Protein AF-A0A817JX30-F1 (afdb_monomer_lite)

Sequence (211 aa):
MKSRQVGQCLVCNDAAVGINFGVPTCMPCKAFFRRNAVKLGRIDFICQEDGDCPVTYESRRICNCCRLAKCFRVMLIIIFIEYTSMKSRQVGQCLVCNDAAVGINFGVLTCMPCKAFFRRNAVKLGTIDFICQEDGDCPVAYESRRICNCCRLAKCFRVGMQKSLILSEAQRLARKELVQQNRQKRAQLMIQNLSLVRTTYLYIKTYRKNI

Structure (mmCIF, N/CA/C/O backbone):
data_AF-A0A817JX30-F1
#
_entry.id   AF-A0A817JX30-F1
#
loop_
_atom_site.group_PDB
_atom_site.id
_atom_site.type_symbol
_atom_site.label_atom_id
_atom_site.label_alt_id
_atom_site.label_comp_id
_atom_site.label_asym_id
_atom_site.label_entity_id
_atom_site.label_seq_id
_atom_site.pdbx_PDB_ins_code
_atom_site.Cartn_x
_atom_site.Cartn_y
_atom_site.Cartn_z
_atom_site.occupancy
_atom_site.B_iso_or_equiv
_atom_site.auth_seq_id
_atom_site.auth_comp_id
_atom_site.auth_asym_id
_atom_site.auth_atom_id
_atom_site.pdbx_PDB_model_num
ATOM 1 N N . MET A 1 1 ? -38.240 0.118 7.831 1.00 38.25 1 MET A N 1
ATOM 2 C CA . MET A 1 1 ? -37.027 -0.372 7.133 1.00 38.25 1 MET A CA 1
ATOM 3 C C . MET A 1 1 ? -36.079 -0.966 8.173 1.00 38.25 1 MET A C 1
ATOM 5 O O . MET A 1 1 ? -35.574 -0.220 9.001 1.00 38.25 1 MET A O 1
ATOM 9 N N . LYS A 1 2 ? -35.926 -2.298 8.226 1.00 40.78 2 LYS A N 1
ATOM 10 C CA . LYS A 1 2 ? -35.098 -2.977 9.243 1.00 40.78 2 LYS A CA 1
ATOM 11 C C . LYS A 1 2 ? -33.614 -2.694 8.968 1.00 40.78 2 LYS A C 1
ATOM 13 O O . LYS A 1 2 ? -33.138 -2.958 7.867 1.00 40.78 2 LYS A O 1
ATOM 18 N N . SER A 1 3 ? -32.904 -2.120 9.939 1.00 49.69 3 SER A N 1
ATOM 19 C CA . SER A 1 3 ? -31.464 -1.870 9.850 1.00 49.69 3 SER A CA 1
ATOM 20 C C . SER A 1 3 ? -30.719 -3.199 9.705 1.00 49.69 3 SER A C 1
ATOM 22 O O . SER A 1 3 ? -30.949 -4.147 10.453 1.00 49.69 3 SER A O 1
ATOM 24 N N . ARG A 1 4 ? -29.842 -3.293 8.704 1.00 53.31 4 ARG A N 1
ATOM 25 C CA . ARG A 1 4 ? -29.022 -4.481 8.440 1.00 53.31 4 ARG A CA 1
ATOM 26 C C . ARG A 1 4 ? -28.047 -4.651 9.618 1.00 53.31 4 ARG A C 1
ATOM 28 O O . ARG A 1 4 ? -27.076 -3.905 9.713 1.00 53.31 4 ARG A O 1
ATOM 35 N N . GLN A 1 5 ? -28.342 -5.556 10.554 1.00 60.22 5 GLN A N 1
ATOM 36 C CA . GLN A 1 5 ? -27.461 -5.851 11.691 1.00 60.22 5 GLN A CA 1
ATOM 37 C C . GLN A 1 5 ? -26.107 -6.354 11.176 1.00 60.22 5 GLN A C 1
ATOM 39 O O . GLN A 1 5 ? -26.046 -7.274 10.365 1.00 60.22 5 GLN A O 1
ATOM 44 N N . VAL A 1 6 ? -25.016 -5.746 11.650 1.00 72.81 6 VAL A N 1
ATOM 45 C CA . VAL A 1 6 ? -23.634 -6.029 11.207 1.00 72.81 6 VAL A CA 1
ATOM 46 C C . VAL A 1 6 ? -22.961 -7.059 12.134 1.00 72.81 6 VAL A C 1
ATOM 48 O O . VAL A 1 6 ? -21.757 -7.024 12.366 1.00 72.81 6 VAL A O 1
ATOM 51 N N . GLY A 1 7 ? -23.755 -7.961 12.718 1.00 87.50 7 GLY A N 1
ATOM 52 C CA . GLY A 1 7 ? -23.299 -8.948 13.700 1.00 87.50 7 GLY A CA 1
ATOM 53 C C . GLY A 1 7 ? -23.175 -8.390 15.124 1.00 87.50 7 GLY A C 1
ATOM 54 O O . GLY A 1 7 ? -24.005 -7.594 15.570 1.00 87.50 7 GLY A O 1
ATOM 55 N N . GLN A 1 8 ? -22.153 -8.836 15.857 1.00 93.38 8 GLN A N 1
ATOM 56 C CA . GLN A 1 8 ? -21.927 -8.494 17.267 1.00 93.38 8 GLN A CA 1
ATOM 57 C C . GLN A 1 8 ? -20.892 -7.373 17.444 1.00 93.38 8 GLN A C 1
ATOM 59 O O . GLN A 1 8 ? -19.979 -7.183 16.642 1.00 93.38 8 GLN A O 1
ATOM 64 N N . CYS A 1 9 ? -21.025 -6.613 18.528 1.00 93.25 9 CYS A N 1
ATOM 65 C CA . CYS A 1 9 ? -20.101 -5.563 18.923 1.00 93.25 9 CYS A CA 1
ATOM 66 C C . CYS A 1 9 ? -18.798 -6.174 19.436 1.00 93.25 9 CYS A C 1
ATOM 68 O O . CYS A 1 9 ? -18.781 -6.739 20.522 1.00 93.25 9 CYS A O 1
ATOM 70 N N . LEU A 1 10 ? -17.673 -5.937 18.762 1.00 91.75 10 LEU A N 1
ATOM 71 C CA . LEU A 1 10 ? -16.395 -6.554 19.156 1.00 91.75 10 LEU A CA 1
ATOM 72 C C . LEU A 1 10 ? -15.838 -6.063 20.510 1.00 91.75 10 LEU A C 1
ATOM 74 O O . LEU A 1 10 ? -14.896 -6.635 21.051 1.00 91.75 10 LEU A O 1
ATOM 78 N N . VAL A 1 11 ? -16.422 -5.009 21.089 1.00 91.44 11 VAL A N 1
ATOM 79 C CA . VAL A 1 11 ? -16.052 -4.506 22.421 1.00 91.44 11 VAL A CA 1
ATOM 80 C C . VAL A 1 11 ? -16.791 -5.251 23.532 1.00 91.44 11 VAL A C 1
ATOM 82 O O . VAL A 1 11 ? -16.187 -5.567 24.549 1.00 91.44 11 VAL A O 1
ATOM 85 N N . CYS A 1 12 ? -18.090 -5.512 23.376 1.00 95.06 12 CYS A N 1
ATOM 86 C CA . CYS A 1 12 ? -18.931 -6.006 24.478 1.00 95.06 12 CYS A CA 1
ATOM 87 C C . CYS A 1 12 ? -19.913 -7.116 24.091 1.00 95.06 12 CYS A C 1
ATOM 89 O O . CYS A 1 12 ? -20.762 -7.464 24.893 1.00 95.06 12 CYS A O 1
ATOM 91 N N . ASN A 1 13 ? -19.845 -7.630 22.868 1.00 93.81 13 ASN A N 1
ATOM 92 C CA . ASN A 1 13 ? -20.683 -8.693 22.303 1.00 93.81 13 ASN A CA 1
ATOM 93 C C . ASN A 1 13 ? -22.194 -8.395 22.173 1.00 93.81 13 ASN A C 1
ATOM 95 O O . ASN A 1 13 ? -22.925 -9.207 21.623 1.00 93.81 13 ASN A O 1
ATOM 99 N N . ASP A 1 14 ? -22.656 -7.207 22.574 1.00 95.12 14 ASP A N 1
ATOM 100 C CA . ASP A 1 14 ? -24.003 -6.683 22.275 1.00 95.12 14 ASP A CA 1
ATOM 101 C C . ASP A 1 14 ? -24.267 -6.578 20.756 1.00 95.12 14 ASP A C 1
ATOM 103 O O . ASP A 1 14 ? -23.325 -6.526 19.964 1.00 95.12 14 ASP A O 1
ATOM 107 N N . ALA A 1 15 ? -25.522 -6.446 20.330 1.00 94.75 15 ALA A N 1
ATOM 108 C CA . ALA A 1 15 ? -25.882 -6.291 18.921 1.00 94.75 15 ALA A CA 1
ATOM 109 C C . ALA A 1 15 ? -25.219 -5.043 18.299 1.00 94.75 15 ALA A C 1
ATOM 111 O O . ALA A 1 15 ? -25.382 -3.909 18.771 1.00 94.75 15 ALA A O 1
ATOM 112 N N . ALA A 1 16 ? -24.450 -5.234 17.221 1.00 92.69 16 ALA A N 1
ATOM 113 C CA . ALA A 1 16 ? -23.838 -4.124 16.506 1.00 92.69 16 ALA A CA 1
ATOM 114 C C . ALA A 1 16 ? -24.881 -3.395 15.658 1.00 92.69 16 ALA A C 1
ATOM 116 O O . ALA A 1 16 ? -25.656 -3.996 14.914 1.00 92.69 16 ALA A O 1
ATOM 117 N N . VAL A 1 17 ? -24.844 -2.067 15.724 1.00 86.88 17 VAL A N 1
ATOM 118 C CA . VAL A 1 17 ? -25.718 -1.207 14.914 1.00 86.88 17 VAL A CA 1
ATOM 119 C C . VAL A 1 17 ? -25.058 -0.773 13.605 1.00 86.88 17 VAL A C 1
ATOM 121 O O . VAL A 1 17 ? -25.714 -0.195 12.747 1.00 86.88 17 VAL A O 1
ATOM 124 N N . GLY A 1 18 ? -23.748 -0.998 13.473 1.00 82.12 18 GLY A N 1
ATOM 125 C CA . GLY A 1 18 ? -22.953 -0.584 12.324 1.00 82.12 18 GLY A CA 1
ATOM 126 C C . GLY A 1 18 ? -21.450 -0.718 12.562 1.00 82.12 18 GLY A C 1
ATOM 127 O O . GLY A 1 18 ? -21.001 -1.076 13.655 1.00 82.12 18 GLY A O 1
ATOM 128 N N . ILE A 1 19 ? -20.675 -0.383 11.532 1.00 75.50 19 ILE A N 1
ATOM 129 C CA . ILE A 1 19 ? -19.215 -0.274 11.598 1.00 75.50 19 ILE A CA 1
ATOM 130 C C . ILE A 1 19 ? -18.866 1.157 12.015 1.00 75.50 19 ILE A C 1
ATOM 132 O O . ILE A 1 19 ? -19.214 2.110 11.320 1.00 75.50 19 ILE A O 1
ATOM 136 N N . ASN A 1 20 ? -18.179 1.327 13.145 1.00 70.75 20 ASN A N 1
ATOM 137 C CA . ASN A 1 20 ? -17.683 2.628 13.595 1.00 70.75 20 ASN A CA 1
ATOM 138 C C . ASN A 1 20 ? -16.172 2.537 13.788 1.00 70.75 20 ASN A C 1
ATOM 140 O O . ASN A 1 20 ? -15.691 1.649 14.486 1.00 70.75 20 ASN A O 1
ATOM 144 N N . PHE A 1 21 ? -15.433 3.453 13.159 1.00 69.50 21 PHE A N 1
ATOM 145 C CA . PHE A 1 21 ? -13.966 3.452 13.160 1.00 69.50 21 PHE A CA 1
ATOM 146 C C . PHE A 1 21 ? -13.353 2.103 12.728 1.00 69.50 21 PHE A C 1
ATOM 148 O O . PHE A 1 21 ? -12.390 1.633 13.324 1.00 69.50 21 PHE A O 1
ATOM 155 N N . GLY A 1 22 ? -13.954 1.459 11.719 1.00 71.94 22 GLY A N 1
ATOM 156 C CA . GLY A 1 22 ? -13.527 0.149 11.210 1.00 71.94 22 GLY A CA 1
ATOM 157 C C . GLY A 1 22 ? -14.016 -1.054 12.026 1.00 71.94 22 GLY A C 1
ATOM 158 O O . GLY A 1 22 ? -13.799 -2.186 11.617 1.00 71.94 22 GLY A O 1
ATOM 159 N N . VAL A 1 23 ? -14.719 -0.848 13.146 1.00 78.81 23 VAL A N 1
ATOM 160 C CA . VAL A 1 23 ? -15.104 -1.933 14.063 1.00 78.81 23 VAL A CA 1
ATOM 161 C C . VAL A 1 23 ? -16.632 -2.047 14.193 1.00 78.81 23 VAL A C 1
ATOM 163 O O . VAL A 1 23 ? -17.292 -1.051 14.526 1.00 78.81 23 VAL A O 1
ATOM 166 N N . PRO A 1 24 ? -17.227 -3.243 14.002 1.00 87.25 24 PRO A N 1
ATOM 167 C CA . PRO A 1 24 ? -18.619 -3.510 14.361 1.00 87.25 24 PRO A CA 1
ATOM 168 C C . PRO A 1 24 ? -18.873 -3.204 15.840 1.00 87.25 24 PRO A C 1
ATOM 170 O O . PRO A 1 24 ? -18.249 -3.775 16.740 1.00 87.25 24 PRO A O 1
ATOM 173 N N . THR A 1 25 ? -19.764 -2.254 16.114 1.00 87.56 25 THR A N 1
ATOM 174 C CA . THR A 1 25 ? -19.994 -1.745 17.473 1.00 87.56 25 THR A CA 1
ATOM 175 C C . THR A 1 25 ? -21.462 -1.427 17.740 1.00 87.56 25 THR A C 1
ATOM 177 O O . THR A 1 25 ? -22.207 -1.006 16.855 1.00 87.56 25 THR A O 1
ATOM 180 N N . CYS A 1 26 ? -21.892 -1.622 18.988 1.00 93.94 26 CYS A N 1
ATOM 181 C CA . CYS A 1 26 ? -23.210 -1.210 19.472 1.00 93.94 26 CYS A CA 1
ATOM 182 C C . CYS A 1 26 ? -23.230 0.296 19.803 1.00 93.94 26 CYS A C 1
ATOM 184 O O . CYS A 1 26 ? -22.178 0.912 20.027 1.00 93.94 26 CYS A O 1
ATOM 186 N N . MET A 1 27 ? -24.423 0.900 19.891 1.00 91.75 27 MET A N 1
ATOM 187 C CA . MET A 1 27 ? -24.569 2.331 20.214 1.00 91.75 27 MET A CA 1
ATOM 188 C C . MET A 1 27 ? -23.906 2.735 21.543 1.00 91.75 27 MET A C 1
ATOM 190 O O . MET A 1 27 ? -23.188 3.741 21.553 1.00 91.75 27 MET A O 1
ATOM 194 N N . PRO A 1 28 ? -24.042 1.968 22.647 1.00 94.06 28 PRO A N 1
ATOM 195 C CA . PRO A 1 28 ? -23.383 2.310 23.905 1.00 94.06 28 PRO A CA 1
ATOM 196 C C . PRO A 1 28 ? -21.855 2.339 23.812 1.00 94.06 28 PRO A C 1
ATOM 198 O O . PRO A 1 28 ? -21.238 3.259 24.345 1.00 94.06 28 PRO A O 1
ATOM 201 N N . CYS A 1 29 ? -21.225 1.370 23.137 1.00 91.50 29 CYS A N 1
ATOM 202 C CA . CYS A 1 29 ? -19.765 1.344 22.981 1.00 91.50 29 CYS A CA 1
ATOM 203 C C . CYS A 1 29 ? -19.266 2.423 22.016 1.00 91.50 29 CYS A C 1
ATOM 205 O O . CYS A 1 29 ? -18.256 3.058 22.311 1.00 91.50 29 CYS A O 1
ATOM 207 N N . LYS A 1 30 ? -20.012 2.727 20.945 1.00 85.81 30 LYS A N 1
ATOM 208 C CA . LYS A 1 30 ? -19.738 3.878 20.069 1.00 85.81 30 LYS A CA 1
ATOM 209 C C . LYS A 1 30 ? -19.742 5.194 20.852 1.00 85.81 30 LYS A C 1
ATOM 211 O O . LYS A 1 30 ? -18.795 5.975 20.764 1.00 85.81 30 LYS A O 1
ATOM 216 N N . ALA A 1 31 ? -20.800 5.449 21.621 1.00 88.50 31 ALA A N 1
ATOM 217 C CA . ALA A 1 31 ? -20.939 6.680 22.395 1.00 88.50 31 ALA A CA 1
ATOM 218 C C . ALA A 1 31 ? -19.912 6.763 23.534 1.00 88.50 31 ALA A C 1
ATOM 220 O O . ALA A 1 31 ? -19.362 7.834 23.788 1.00 88.50 31 ALA A O 1
ATOM 221 N N . PHE A 1 32 ? -19.635 5.643 24.209 1.00 89.50 32 PHE A N 1
ATOM 222 C CA . PHE A 1 32 ? -18.590 5.548 25.227 1.00 89.50 32 PHE A CA 1
ATOM 223 C C . PHE A 1 32 ? -17.211 5.868 24.644 1.00 89.50 32 PHE A C 1
ATOM 225 O O . PHE A 1 32 ? -16.515 6.730 25.174 1.00 89.50 32 PHE A O 1
ATOM 232 N N . PHE A 1 33 ? -16.845 5.243 23.523 1.00 82.44 33 PHE A N 1
ATOM 233 C CA . PHE A 1 33 ? -15.572 5.499 22.862 1.00 82.44 33 PHE A CA 1
ATOM 234 C C . PHE A 1 33 ? -15.469 6.956 22.404 1.00 82.44 33 PHE A C 1
ATOM 236 O O . PHE A 1 33 ? -14.512 7.631 22.759 1.00 82.44 33 PHE A O 1
ATOM 243 N N . ARG A 1 34 ? -16.492 7.506 21.734 1.00 77.69 34 ARG A N 1
ATOM 244 C CA . ARG A 1 34 ? -16.483 8.912 21.289 1.00 77.69 34 ARG A CA 1
ATOM 245 C C . ARG A 1 34 ? -16.309 9.905 22.446 1.00 77.69 34 ARG A C 1
ATOM 247 O O . ARG A 1 34 ? -15.625 10.907 22.280 1.00 77.69 34 ARG A O 1
ATOM 254 N N . ARG A 1 35 ? -16.922 9.639 23.607 1.00 78.69 35 ARG A N 1
ATOM 255 C CA . ARG A 1 35 ? -16.836 10.516 24.791 1.00 78.69 35 ARG A CA 1
ATOM 256 C C . ARG A 1 35 ? -15.497 10.432 25.525 1.00 78.69 35 ARG A C 1
ATOM 258 O O . ARG A 1 35 ? -15.112 11.422 26.141 1.00 78.69 35 ARG A O 1
ATOM 265 N N . ASN A 1 36 ? -14.822 9.282 25.482 1.00 69.38 36 ASN A N 1
ATOM 266 C CA . ASN A 1 36 ? -13.655 9.005 26.328 1.00 69.38 36 ASN A CA 1
ATOM 267 C C . ASN A 1 36 ? -12.335 8.879 25.558 1.00 69.38 36 ASN A C 1
ATOM 269 O O . ASN A 1 36 ? -11.293 9.221 26.101 1.00 69.38 36 ASN A O 1
ATOM 273 N N . ALA A 1 37 ? -12.356 8.481 24.283 1.00 66.81 37 ALA A N 1
ATOM 274 C CA . ALA A 1 37 ? -11.162 8.453 23.435 1.00 66.81 37 ALA A CA 1
ATOM 275 C C . ALA A 1 37 ? -10.537 9.845 23.290 1.00 66.81 37 ALA A C 1
ATOM 277 O O . ALA A 1 37 ? -9.323 9.954 23.177 1.00 66.81 37 ALA A O 1
ATOM 278 N N . VAL A 1 38 ? -11.361 10.902 23.366 1.00 54.56 38 VAL A N 1
ATOM 279 C CA . VAL A 1 38 ? -10.913 12.304 23.369 1.00 54.56 38 VAL A CA 1
ATOM 280 C C . VAL A 1 38 ? -10.470 12.835 24.737 1.00 54.56 38 VAL A C 1
ATOM 282 O O . VAL A 1 38 ? -10.105 14.002 24.861 1.00 54.56 38 VAL A O 1
ATOM 285 N N . LYS A 1 39 ? -10.508 11.986 25.769 1.00 53.97 39 LYS A N 1
ATOM 286 C CA . LYS A 1 39 ? -10.116 12.293 27.152 1.00 53.97 39 LYS A CA 1
ATOM 287 C C . LYS A 1 39 ? -9.046 11.336 27.696 1.00 53.97 39 LYS A C 1
ATOM 289 O O . LYS A 1 39 ? -8.784 11.328 28.895 1.00 53.97 39 LYS A O 1
ATOM 294 N N . LEU A 1 40 ? -8.443 10.525 26.829 1.00 50.09 40 LEU A N 1
ATOM 295 C CA . LEU A 1 40 ? -7.366 9.602 27.168 1.00 50.09 40 LEU A CA 1
ATOM 296 C C . LEU A 1 40 ? -6.189 10.374 27.802 1.00 50.09 40 LEU A C 1
ATOM 298 O O . LEU A 1 40 ? -5.638 11.285 27.190 1.00 50.09 40 LEU A O 1
ATOM 302 N N . GLY A 1 41 ? -5.853 10.068 29.057 1.00 46.75 41 GLY A N 1
ATOM 303 C CA . GLY A 1 41 ? -4.847 10.817 29.825 1.00 46.75 41 GLY A CA 1
ATOM 304 C C . GLY A 1 41 ? -5.336 12.112 30.495 1.00 46.75 41 GLY A C 1
ATOM 305 O O . GLY A 1 41 ? -4.519 12.905 30.948 1.00 46.75 41 GLY A O 1
ATOM 306 N N . ARG A 1 42 ? -6.654 12.351 30.521 1.00 47.78 42 ARG A N 1
ATOM 307 C CA . ARG A 1 42 ? -7.348 13.355 31.360 1.00 47.78 42 ARG A CA 1
ATOM 308 C C . ARG A 1 42 ? -8.431 12.736 32.249 1.00 47.78 42 ARG A C 1
ATOM 310 O O . ARG A 1 42 ? -8.914 13.383 33.169 1.00 47.78 42 ARG A O 1
ATOM 317 N N . ILE A 1 43 ? -8.875 11.530 31.906 1.00 52.91 43 ILE A N 1
ATOM 318 C CA . ILE A 1 43 ? -9.713 10.680 32.743 1.00 52.91 43 ILE A CA 1
ATOM 319 C C . ILE A 1 43 ? -8.851 9.503 33.172 1.00 52.91 43 ILE A C 1
ATOM 321 O O . ILE A 1 43 ? -8.465 8.690 32.328 1.00 52.91 43 ILE A O 1
ATOM 325 N N . ASP A 1 44 ? -8.628 9.397 34.475 1.00 60.31 44 ASP A N 1
ATOM 326 C CA . ASP A 1 44 ? -7.983 8.246 35.091 1.00 60.31 44 ASP A CA 1
ATOM 327 C C . ASP A 1 44 ? -9.061 7.227 35.446 1.00 60.31 44 ASP A C 1
ATOM 329 O O . ASP A 1 44 ? -9.541 7.136 36.575 1.00 60.31 44 ASP A O 1
ATOM 333 N N . PHE A 1 45 ? -9.507 6.466 34.443 1.00 72.12 45 PHE A N 1
ATOM 334 C CA . PHE A 1 45 ? -10.216 5.237 34.762 1.00 72.12 45 PHE A CA 1
ATOM 335 C C . PHE A 1 45 ? -9.203 4.273 35.368 1.00 72.12 45 PHE A C 1
ATOM 337 O O . PHE A 1 45 ? -8.398 3.679 34.652 1.00 72.12 45 PHE A O 1
ATOM 344 N N . ILE A 1 46 ? -9.257 4.133 36.686 1.00 71.44 46 ILE A N 1
ATOM 345 C CA . ILE A 1 46 ? -8.446 3.179 37.428 1.00 71.44 46 ILE A CA 1
ATOM 346 C C . ILE A 1 46 ? -9.197 1.851 37.437 1.00 71.44 46 ILE A C 1
ATOM 348 O O . ILE A 1 46 ? -10.364 1.783 37.831 1.00 71.44 46 ILE A O 1
ATOM 352 N N . CYS A 1 47 ? -8.540 0.808 36.941 1.00 72.94 47 CYS A N 1
ATOM 353 C CA . CYS A 1 47 ? -8.998 -0.553 37.156 1.00 72.94 47 CYS A CA 1
ATOM 354 C C . CYS A 1 47 ? -8.723 -0.922 38.617 1.00 72.94 47 CYS A C 1
ATOM 356 O O . CYS A 1 47 ? -7.618 -0.690 39.093 1.00 72.94 47 CYS A O 1
ATOM 358 N N . GLN A 1 48 ? -9.720 -1.465 39.314 1.00 85.00 48 GLN A N 1
ATOM 359 C CA . GLN A 1 48 ? -9.557 -1.963 40.689 1.00 85.00 48 GLN A CA 1
ATOM 360 C C . GLN A 1 48 ? -9.055 -3.419 40.731 1.00 85.00 48 GLN A C 1
ATOM 362 O O . GLN A 1 48 ? -8.755 -3.933 41.797 1.00 85.00 48 GLN A O 1
ATOM 367 N N . GLU A 1 49 ? -8.955 -4.053 39.562 1.00 81.62 49 GLU A N 1
ATOM 368 C CA . GLU A 1 49 ? -8.482 -5.423 39.347 1.00 81.62 49 GLU A CA 1
ATOM 369 C C . GLU A 1 49 ? -7.135 -5.411 38.587 1.00 81.62 49 GLU A C 1
ATOM 371 O O . GLU A 1 49 ? -6.427 -4.405 38.555 1.00 81.62 49 GLU A O 1
ATOM 376 N N . ASP A 1 50 ? -6.815 -6.493 37.881 1.00 80.12 50 ASP A N 1
ATOM 377 C CA . ASP A 1 50 ? -5.584 -6.725 37.108 1.00 80.12 50 ASP A CA 1
ATOM 378 C C . ASP A 1 50 ? -5.457 -5.961 35.772 1.00 80.12 50 ASP A C 1
ATOM 380 O O . ASP A 1 50 ? -4.420 -6.019 35.109 1.00 80.12 50 ASP A O 1
ATOM 384 N N . GLY A 1 51 ? -6.490 -5.230 35.354 1.00 71.38 51 GLY A N 1
ATOM 385 C CA . GLY A 1 51 ? -6.493 -4.512 34.078 1.00 71.38 51 GLY A CA 1
ATOM 386 C C . GLY A 1 51 ? -7.021 -5.322 32.892 1.00 71.38 51 GLY A C 1
ATOM 387 O O . GLY A 1 51 ? -7.032 -4.786 31.779 1.00 71.38 51 GLY A O 1
ATOM 388 N N . ASP A 1 52 ? -7.551 -6.530 33.113 1.00 78.88 52 ASP A N 1
ATOM 389 C CA . ASP A 1 52 ? -8.182 -7.364 32.078 1.00 78.88 52 ASP A CA 1
ATOM 390 C C . ASP A 1 52 ? -9.629 -7.766 32.422 1.00 78.88 52 ASP A C 1
ATOM 392 O O . ASP A 1 52 ? -10.115 -8.840 32.068 1.00 78.88 52 ASP A O 1
ATOM 396 N N . CYS A 1 53 ? -10.375 -6.872 33.085 1.00 82.62 53 CYS A N 1
ATOM 397 C CA . CYS A 1 53 ? -11.774 -7.132 33.422 1.00 82.62 53 CYS A CA 1
ATOM 398 C C . CYS A 1 53 ? -12.587 -7.550 32.177 1.00 82.62 53 CYS A C 1
ATOM 400 O O . CYS A 1 53 ? -12.573 -6.830 31.165 1.00 82.62 53 CYS A O 1
ATOM 402 N N . PRO A 1 54 ? -13.397 -8.624 32.254 1.00 89.75 54 PRO A N 1
ATOM 403 C CA . PRO A 1 54 ? -14.278 -9.018 31.165 1.00 89.75 54 PRO A CA 1
ATOM 404 C C . PRO A 1 54 ? -15.221 -7.878 30.783 1.00 89.75 54 PRO A C 1
ATOM 406 O O . PRO A 1 54 ? -15.952 -7.345 31.615 1.00 89.75 54 PRO A O 1
ATOM 409 N N . VAL A 1 55 ? -15.239 -7.511 29.501 1.00 92.50 55 VAL A N 1
ATOM 410 C CA . VAL A 1 55 ? -16.149 -6.494 28.950 1.00 92.50 55 VAL A CA 1
ATOM 411 C C . VAL A 1 55 ? -17.189 -7.193 28.076 1.00 92.50 55 VAL A C 1
ATOM 413 O O . VAL A 1 55 ? -16.916 -7.494 26.907 1.00 92.50 55 VAL A O 1
ATOM 416 N N . THR A 1 56 ? -18.368 -7.439 28.643 1.00 94.75 56 THR A N 1
ATOM 417 C CA . THR A 1 56 ? -19.549 -8.053 28.011 1.00 94.75 56 THR A CA 1
ATOM 418 C C . THR A 1 56 ? -20.726 -7.073 27.998 1.00 94.75 56 THR A C 1
ATOM 420 O O . THR A 1 56 ? -20.593 -5.918 28.415 1.00 94.75 56 THR A O 1
ATOM 423 N N . TYR A 1 57 ? -21.886 -7.487 27.490 1.00 94.06 57 TYR A N 1
ATOM 424 C CA . TYR A 1 57 ? -23.088 -6.655 27.464 1.00 94.06 57 TYR A CA 1
ATOM 425 C C . TYR A 1 57 ? -23.499 -6.235 28.883 1.00 94.06 57 TYR A C 1
ATOM 427 O O . TYR A 1 57 ? -23.823 -5.060 29.107 1.00 94.06 57 TYR A O 1
ATOM 435 N N . GLU A 1 58 ? -23.389 -7.181 29.814 1.00 95.12 58 GLU A N 1
ATOM 436 C CA . GLU A 1 58 ? -23.723 -7.092 31.231 1.00 95.12 58 GLU A CA 1
ATOM 437 C C . GLU A 1 58 ? -22.642 -6.321 32.002 1.00 95.12 58 GLU A C 1
ATOM 439 O O . GLU A 1 58 ? -22.950 -5.406 32.766 1.00 95.12 58 GLU A O 1
ATOM 444 N N . SER A 1 59 ? -21.361 -6.617 31.751 1.00 93.06 59 SER A N 1
ATOM 445 C CA . SER A 1 59 ? -20.253 -6.113 32.574 1.00 93.06 59 SER A CA 1
ATOM 446 C C . SER A 1 59 ? -19.595 -4.826 32.059 1.00 93.06 59 SER A C 1
ATOM 448 O O . SER A 1 59 ? -18.823 -4.190 32.777 1.00 93.06 59 SER A O 1
ATOM 450 N N . ARG A 1 60 ? -19.904 -4.356 30.840 1.00 91.94 60 ARG A N 1
ATOM 451 C CA . ARG A 1 60 ? -19.282 -3.152 30.231 1.00 91.94 60 ARG A CA 1
ATOM 452 C C . ARG A 1 60 ? -19.460 -1.843 31.009 1.00 91.94 60 ARG A C 1
ATOM 454 O O . ARG A 1 60 ? -18.963 -0.815 30.561 1.00 91.94 60 ARG A O 1
ATOM 461 N N . ARG A 1 61 ? -20.242 -1.805 32.086 1.00 92.44 61 ARG A N 1
ATOM 462 C CA . ARG A 1 61 ? -20.373 -0.613 32.946 1.00 92.44 61 ARG A CA 1
ATOM 463 C C . ARG A 1 61 ? -19.510 -0.693 34.206 1.00 92.44 61 ARG A C 1
ATOM 465 O O . ARG A 1 61 ? -19.335 0.336 34.842 1.00 92.44 61 ARG A O 1
ATOM 472 N N . ILE A 1 62 ? -18.978 -1.875 34.519 1.00 91.50 62 ILE A N 1
ATOM 473 C CA . ILE A 1 62 ? -18.224 -2.156 35.743 1.00 91.50 62 ILE A CA 1
ATOM 474 C C . ILE A 1 62 ? -16.852 -1.482 35.679 1.00 91.50 62 ILE A C 1
ATOM 476 O O . ILE A 1 62 ? -16.538 -0.643 36.512 1.00 91.50 62 ILE A O 1
ATOM 480 N N . CYS A 1 63 ? -16.063 -1.773 34.639 1.00 85.00 63 CYS A N 1
ATOM 481 C CA . CYS A 1 63 ? -14.724 -1.209 34.488 1.00 85.00 63 CYS A CA 1
ATOM 482 C C . CYS A 1 63 ? -14.608 -0.356 33.219 1.00 85.00 63 CYS A C 1
ATOM 484 O O . CYS A 1 63 ? -14.447 -0.856 32.100 1.00 85.00 63 CYS A O 1
ATOM 486 N N . ASN A 1 64 ? -14.658 0.967 33.389 1.00 88.25 64 ASN A N 1
ATOM 487 C CA . ASN A 1 64 ? -14.458 1.906 32.285 1.00 88.25 64 ASN A CA 1
ATOM 488 C C . ASN A 1 64 ? -13.015 1.876 31.739 1.00 88.25 64 ASN A C 1
ATOM 490 O O . ASN A 1 64 ? -12.820 2.170 30.558 1.00 88.25 64 ASN A O 1
ATOM 494 N N . CYS A 1 65 ? -12.035 1.478 32.561 1.00 82.75 65 CYS A N 1
ATOM 495 C CA . CYS A 1 65 ? -10.633 1.320 32.166 1.00 82.75 65 CYS A CA 1
ATOM 496 C C . CYS A 1 65 ? -10.493 0.221 31.103 1.00 82.75 65 CYS A C 1
ATOM 498 O O . CYS A 1 65 ? -10.197 0.508 29.939 1.00 82.75 65 CYS A O 1
ATOM 500 N N . CYS A 1 66 ? -10.844 -1.018 31.460 1.00 81.62 66 CYS A N 1
ATOM 501 C CA . CYS A 1 66 ? -10.762 -2.178 30.570 1.00 81.62 66 CYS A CA 1
ATOM 502 C C . CYS A 1 66 ? -11.707 -2.052 29.368 1.00 81.62 66 CYS A C 1
ATOM 504 O O . CYS A 1 66 ? -11.364 -2.463 28.257 1.00 81.62 66 CYS A O 1
ATOM 506 N N . ARG A 1 67 ? -12.866 -1.393 29.526 1.00 89.94 67 ARG A N 1
ATOM 507 C CA . ARG A 1 67 ? -13.743 -1.078 28.387 1.00 89.94 67 ARG A CA 1
ATOM 508 C C . ARG A 1 67 ? -13.060 -0.167 27.370 1.00 89.94 67 ARG A C 1
ATOM 510 O O . ARG A 1 67 ? -13.163 -0.426 26.170 1.00 89.94 67 ARG A O 1
ATOM 517 N N . LEU A 1 68 ? -12.393 0.900 27.818 1.00 82.19 68 LEU A N 1
ATOM 518 C CA . LEU A 1 68 ? -11.695 1.820 26.919 1.00 82.19 68 LEU A CA 1
ATOM 519 C C . 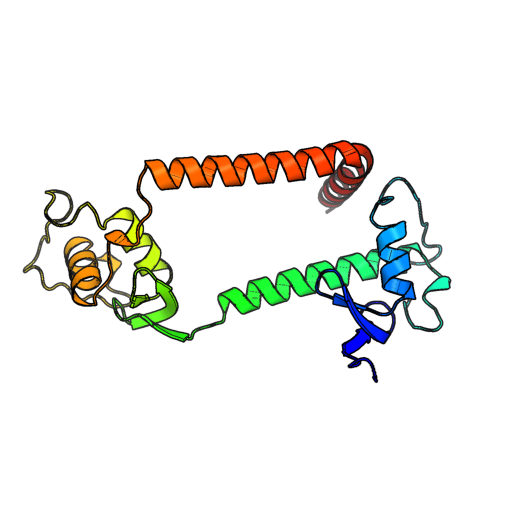LEU A 1 68 ? -10.474 1.147 26.281 1.00 82.19 68 LEU A C 1
ATOM 521 O O . LEU A 1 68 ? -10.291 1.274 25.069 1.00 82.19 68 LEU A O 1
ATOM 525 N N . ALA A 1 69 ? -9.713 0.366 27.053 1.00 78.00 69 ALA A N 1
ATOM 526 C CA . ALA A 1 69 ? -8.589 -0.425 26.553 1.00 78.00 69 ALA A CA 1
ATOM 527 C C . ALA A 1 69 ? -9.028 -1.408 25.454 1.00 78.00 69 ALA A C 1
ATOM 529 O O . ALA A 1 69 ? -8.450 -1.426 24.362 1.00 78.00 69 ALA A O 1
ATOM 530 N N . LYS A 1 70 ? -10.118 -2.154 25.678 1.00 85.25 70 LYS A N 1
ATOM 531 C CA . LYS A 1 70 ? -10.665 -3.080 24.681 1.00 85.25 70 LYS A CA 1
ATOM 532 C C . LYS A 1 70 ? -11.137 -2.358 23.419 1.00 85.25 70 LYS A C 1
ATOM 534 O O . LYS A 1 70 ? -10.875 -2.870 22.336 1.00 85.25 70 LYS A O 1
ATOM 539 N N . CYS A 1 71 ? -11.746 -1.167 23.523 1.00 82.62 71 CYS A N 1
ATOM 540 C CA . CYS A 1 71 ? -12.089 -0.340 22.354 1.00 82.62 71 CYS A CA 1
ATOM 541 C C . CYS A 1 71 ? -10.863 -0.030 21.475 1.00 82.62 71 CYS A C 1
ATOM 543 O O . CYS A 1 71 ? -10.934 -0.196 20.259 1.00 82.62 71 CYS A O 1
ATOM 545 N N . PHE A 1 72 ? -9.738 0.385 22.065 1.00 80.12 72 PHE A N 1
ATOM 546 C CA . PHE A 1 72 ? -8.512 0.651 21.302 1.00 80.12 72 PHE A CA 1
ATOM 547 C C . PHE A 1 72 ? -7.891 -0.629 20.735 1.00 80.12 72 PHE A C 1
ATOM 549 O O . PHE A 1 72 ? -7.483 -0.646 19.572 1.00 80.12 72 PHE A O 1
ATOM 556 N N . ARG A 1 73 ? -7.872 -1.717 21.516 1.00 78.88 73 ARG A N 1
ATOM 557 C CA . ARG A 1 73 ? -7.316 -3.009 21.091 1.00 78.88 73 ARG A CA 1
ATOM 558 C C . ARG A 1 73 ? -8.011 -3.540 19.841 1.00 78.88 73 ARG A C 1
ATOM 560 O O . ARG A 1 73 ? -7.337 -3.892 18.877 1.00 78.88 73 ARG A O 1
ATOM 567 N N . VAL A 1 74 ? -9.346 -3.554 19.822 1.00 74.75 74 VAL A N 1
ATOM 568 C CA . VAL A 1 74 ? -10.098 -4.051 18.656 1.00 74.75 74 VAL A CA 1
ATOM 569 C C . VAL A 1 74 ? -9.893 -3.174 17.419 1.00 74.75 74 VAL A C 1
ATOM 571 O O . VAL A 1 74 ? -9.814 -3.701 16.315 1.00 74.75 74 VAL A O 1
ATOM 574 N N . MET A 1 75 ? -9.725 -1.858 17.586 1.00 71.00 75 MET A N 1
ATOM 575 C CA . MET A 1 75 ? -9.431 -0.952 16.470 1.00 71.00 75 MET A CA 1
ATOM 576 C C . MET A 1 75 ? -8.042 -1.196 15.871 1.00 71.00 75 MET A C 1
ATOM 578 O O . MET A 1 75 ? -7.900 -1.246 14.651 1.00 71.00 75 MET A O 1
ATOM 582 N N . LEU A 1 76 ? -7.022 -1.387 16.711 1.00 63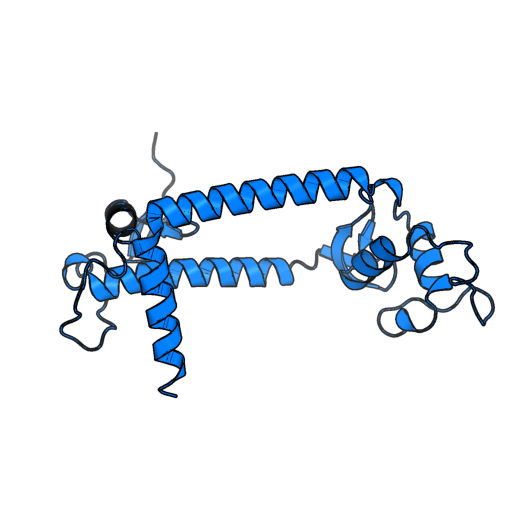.72 76 LEU A N 1
ATOM 583 C CA . LEU A 1 76 ? -5.660 -1.674 16.251 1.00 63.72 76 LEU A CA 1
ATOM 584 C C . LEU A 1 76 ? -5.553 -3.048 15.582 1.00 63.72 76 LEU A C 1
ATOM 586 O O . LEU A 1 76 ? -4.849 -3.184 14.583 1.00 63.72 76 LEU A O 1
ATOM 590 N N . ILE A 1 77 ? -6.286 -4.042 16.090 1.00 69.00 77 ILE A N 1
ATOM 591 C CA . ILE A 1 77 ? -6.359 -5.374 15.482 1.00 69.00 77 ILE A CA 1
ATOM 592 C C . ILE A 1 77 ? -6.951 -5.297 14.075 1.00 69.00 77 ILE A C 1
ATOM 594 O O . ILE A 1 77 ? -6.374 -5.880 13.164 1.00 69.00 77 ILE A O 1
ATOM 598 N N . ILE A 1 78 ? -8.040 -4.551 13.859 1.00 64.88 78 ILE A N 1
ATOM 599 C CA . ILE A 1 78 ? -8.605 -4.398 12.510 1.00 64.88 78 ILE A CA 1
ATOM 600 C C . ILE A 1 78 ? -7.620 -3.691 11.576 1.00 64.88 78 ILE A C 1
ATOM 602 O O . ILE A 1 78 ? -7.409 -4.175 10.472 1.00 64.88 78 ILE A O 1
ATOM 606 N N . ILE A 1 79 ? -6.938 -2.630 12.020 1.00 58.38 79 ILE A N 1
ATOM 607 C CA . ILE A 1 79 ? -5.905 -1.962 11.206 1.00 58.38 79 ILE A CA 1
ATOM 608 C C . ILE A 1 79 ? -4.782 -2.940 10.830 1.00 58.38 79 ILE A C 1
ATOM 610 O O . ILE A 1 79 ? -4.313 -2.940 9.693 1.00 58.38 79 ILE A O 1
ATOM 614 N N . PHE A 1 80 ? -4.357 -3.794 11.763 1.00 56.50 80 PHE A N 1
ATOM 615 C CA . PHE A 1 80 ? -3.340 -4.814 11.513 1.00 56.50 80 PHE A CA 1
ATOM 616 C C . PHE A 1 80 ? -3.837 -5.916 10.560 1.00 56.50 80 PHE A C 1
ATOM 618 O O . PHE A 1 80 ? -3.115 -6.306 9.640 1.00 56.50 80 PHE A O 1
ATOM 625 N N . ILE A 1 81 ? -5.076 -6.387 10.722 1.00 61.59 81 ILE A N 1
ATOM 626 C CA . ILE A 1 81 ? -5.704 -7.384 9.840 1.00 61.59 81 ILE A CA 1
ATOM 627 C C . ILE A 1 81 ? -5.912 -6.814 8.433 1.00 61.59 81 ILE A C 1
ATOM 629 O O . ILE A 1 81 ? -5.594 -7.471 7.447 1.00 61.59 81 ILE A O 1
ATOM 633 N N . GLU A 1 82 ? -6.381 -5.576 8.304 1.00 59.12 82 GLU A N 1
ATOM 634 C CA . GLU A 1 82 ? -6.514 -4.900 7.012 1.00 59.12 82 GLU A CA 1
ATOM 635 C C . GLU A 1 82 ? -5.145 -4.703 6.353 1.00 59.12 82 GLU A C 1
ATOM 637 O O . GLU A 1 82 ? -4.979 -5.001 5.170 1.00 59.12 82 GLU A O 1
ATOM 642 N N . TYR A 1 83 ? -4.130 -4.287 7.116 1.00 53.84 83 TYR A N 1
ATOM 643 C CA . TYR A 1 83 ? -2.761 -4.134 6.621 1.00 53.84 83 TYR A CA 1
ATOM 644 C C . TYR A 1 83 ? -2.152 -5.462 6.141 1.00 53.84 83 TYR A C 1
ATOM 646 O O . TYR A 1 83 ? -1.528 -5.521 5.078 1.00 53.84 83 TYR A O 1
ATOM 654 N N . THR A 1 84 ? -2.352 -6.545 6.893 1.00 57.25 84 THR A N 1
ATOM 655 C CA . THR A 1 84 ? -1.896 -7.892 6.514 1.00 57.25 84 THR A CA 1
ATOM 656 C C . THR A 1 84 ? -2.687 -8.448 5.327 1.00 57.25 84 THR A C 1
ATOM 658 O O . THR A 1 84 ? -2.078 -8.987 4.403 1.00 57.25 84 THR A O 1
ATOM 661 N N . SER A 1 85 ? -4.001 -8.218 5.268 1.00 59.22 85 SER A N 1
ATOM 662 C CA . SER A 1 85 ? -4.861 -8.565 4.126 1.00 59.22 85 SER A CA 1
ATOM 663 C C . SER A 1 85 ? -4.459 -7.824 2.844 1.00 59.22 85 SER A C 1
ATOM 665 O O . SER A 1 85 ? -4.425 -8.411 1.762 1.00 59.22 85 SER A O 1
ATOM 667 N N . MET A 1 86 ? -4.066 -6.549 2.938 1.00 57.47 86 MET A N 1
ATOM 668 C CA . MET A 1 86 ? -3.533 -5.796 1.795 1.00 57.47 86 MET A CA 1
ATOM 669 C C . MET A 1 86 ? -2.212 -6.371 1.263 1.00 57.47 86 MET A C 1
ATOM 671 O O . MET A 1 86 ? -1.905 -6.195 0.084 1.00 57.47 86 MET A O 1
ATOM 675 N N . LYS A 1 87 ? -1.429 -7.058 2.103 1.00 53.03 87 LYS A N 1
ATOM 676 C CA . LYS A 1 87 ? -0.173 -7.710 1.707 1.00 53.03 87 LYS A CA 1
ATOM 677 C C . LYS A 1 87 ? -0.401 -9.091 1.070 1.00 53.03 87 LYS A C 1
ATOM 679 O O . LYS A 1 87 ? 0.462 -9.543 0.324 1.00 53.03 87 LYS A O 1
ATOM 684 N N . SER A 1 88 ? -1.539 -9.739 1.335 1.00 54.50 88 SER A N 1
ATOM 685 C CA . SER A 1 88 ? -1.833 -11.113 0.898 1.00 54.50 88 SER A CA 1
ATOM 686 C C . SER A 1 88 ? -2.735 -11.233 -0.334 1.00 54.50 88 SER A C 1
ATOM 688 O O . SER A 1 88 ? -2.948 -12.347 -0.807 1.00 54.50 88 SER A O 1
ATOM 690 N N . ARG A 1 89 ? -3.240 -10.131 -0.906 1.00 64.38 89 ARG A N 1
ATOM 691 C CA . ARG A 1 89 ? -4.019 -10.177 -2.158 1.00 64.38 89 ARG A CA 1
ATOM 692 C C . ARG A 1 89 ? -3.111 -10.403 -3.367 1.00 64.38 89 ARG A C 1
ATOM 694 O O . ARG A 1 89 ? -2.816 -9.481 -4.126 1.00 64.38 89 ARG A O 1
ATOM 701 N N . GLN A 1 90 ? -2.664 -11.644 -3.524 1.00 75.88 90 GLN A N 1
ATOM 702 C CA . GLN A 1 90 ? -2.117 -12.126 -4.783 1.00 75.88 90 GLN A CA 1
ATOM 703 C C . GLN A 1 90 ? -3.269 -12.231 -5.776 1.00 75.88 90 GLN A C 1
ATOM 705 O O . GLN A 1 90 ? -4.243 -12.940 -5.544 1.00 75.88 90 GLN A O 1
ATOM 710 N N . VAL A 1 91 ? -3.174 -11.471 -6.856 1.00 84.75 91 VAL A N 1
ATOM 711 C CA . VAL A 1 91 ? -4.218 -11.397 -7.891 1.00 84.75 91 VAL A CA 1
ATOM 712 C C . VAL A 1 91 ? -3.806 -12.111 -9.182 1.00 84.75 91 VAL A C 1
ATOM 714 O O . VAL A 1 91 ? -4.554 -12.110 -10.151 1.00 84.75 91 VAL A O 1
ATOM 717 N N . GLY A 1 92 ? -2.610 -12.704 -9.205 1.00 92.75 92 GLY A N 1
ATOM 718 C CA . GLY A 1 92 ? -2.068 -13.460 -10.331 1.00 92.75 92 GLY A CA 1
ATOM 719 C C . GLY A 1 92 ? -0.541 -13.421 -10.367 1.00 92.75 92 GLY A C 1
ATOM 720 O O . GLY A 1 92 ? 0.110 -13.105 -9.367 1.00 92.75 92 GLY A O 1
ATOM 721 N N . GLN A 1 93 ? 0.032 -13.710 -11.534 1.00 96.06 93 GLN A N 1
ATOM 722 C CA . GLN A 1 93 ? 1.477 -13.677 -11.764 1.00 96.06 93 GLN A CA 1
ATOM 723 C C . GLN A 1 93 ? 1.912 -12.367 -12.432 1.00 96.06 93 GLN A C 1
ATOM 725 O O . GLN A 1 93 ? 1.211 -11.789 -13.262 1.00 96.06 93 GLN A O 1
ATOM 730 N N . CYS A 1 94 ? 3.082 -11.866 -12.044 1.00 97.62 94 CYS A N 1
ATOM 731 C CA . CYS A 1 94 ? 3.673 -10.659 -12.604 1.00 97.62 94 CYS A CA 1
ATOM 732 C C . CYS A 1 94 ? 4.110 -10.910 -14.045 1.00 97.62 94 CYS A C 1
ATOM 734 O O . CYS A 1 94 ? 5.052 -11.665 -14.268 1.00 97.62 94 CYS A O 1
ATOM 736 N N . LEU A 1 95 ? 3.547 -10.176 -15.002 1.00 97.75 95 LEU A N 1
ATOM 737 C CA . LEU A 1 95 ? 3.859 -10.379 -16.423 1.00 97.75 95 LEU A CA 1
ATOM 738 C C . LEU A 1 95 ? 5.318 -10.041 -16.795 1.00 97.75 95 LEU A C 1
ATOM 740 O O . LEU A 1 95 ? 5.804 -10.431 -17.850 1.00 97.75 95 LEU A O 1
ATOM 744 N N . VAL A 1 96 ? 6.061 -9.357 -15.918 1.00 98.31 96 VAL A N 1
ATOM 745 C CA . VAL A 1 96 ? 7.489 -9.065 -16.132 1.00 98.31 96 VAL A CA 1
ATOM 746 C C . VAL A 1 96 ? 8.390 -10.215 -15.676 1.00 98.31 96 VAL A C 1
ATOM 748 O O . VAL A 1 96 ? 9.363 -10.523 -16.355 1.00 98.31 96 VAL A O 1
ATOM 751 N N . CYS A 1 97 ? 8.135 -10.818 -14.513 1.00 97.88 97 CYS A N 1
ATOM 752 C CA . CYS A 1 97 ? 9.097 -11.730 -13.876 1.00 97.88 97 CYS A CA 1
ATOM 753 C C . CYS A 1 97 ? 8.472 -12.947 -13.183 1.00 97.88 97 CYS A C 1
ATOM 755 O O . CYS A 1 97 ? 9.154 -13.583 -12.389 1.00 97.88 97 CYS A O 1
ATOM 757 N N . ASN A 1 98 ? 7.182 -13.207 -13.392 1.00 96.62 98 ASN A N 1
ATOM 758 C CA . ASN A 1 98 ? 6.404 -14.334 -12.857 1.00 96.62 98 ASN A CA 1
ATOM 759 C C . ASN A 1 98 ? 6.275 -14.430 -11.320 1.00 96.62 98 ASN A C 1
ATOM 761 O O . ASN A 1 98 ? 5.606 -15.317 -10.813 1.00 96.62 98 ASN A O 1
ATOM 765 N N . ASP A 1 99 ? 6.831 -13.470 -10.577 1.00 95.50 99 ASP A N 1
ATOM 766 C CA . ASP A 1 99 ? 6.614 -13.286 -9.132 1.00 95.50 99 ASP A CA 1
ATOM 767 C C . ASP A 1 99 ? 5.137 -12.978 -8.816 1.00 95.50 99 ASP A C 1
ATOM 769 O O . ASP A 1 99 ? 4.400 -12.500 -9.683 1.00 95.50 99 ASP A O 1
ATOM 773 N N . ALA A 1 100 ? 4.714 -13.150 -7.566 1.00 93.88 100 ALA A N 1
ATOM 774 C CA . ALA A 1 100 ? 3.349 -12.871 -7.131 1.00 93.88 100 ALA A CA 1
ATOM 775 C C . ALA A 1 100 ? 2.953 -11.405 -7.408 1.00 93.88 100 ALA A C 1
ATOM 777 O O . ALA A 1 100 ? 3.569 -10.448 -6.913 1.00 93.88 100 ALA A O 1
ATOM 778 N N . ALA A 1 101 ? 1.915 -11.210 -8.225 1.00 94.62 101 ALA A N 1
ATOM 779 C CA . ALA A 1 101 ? 1.400 -9.890 -8.552 1.00 94.62 101 ALA A CA 1
ATOM 780 C C . ALA A 1 101 ? 0.444 -9.383 -7.472 1.00 94.62 101 ALA A C 1
ATOM 782 O O . ALA A 1 101 ? -0.410 -10.108 -6.968 1.00 94.62 101 ALA A O 1
ATOM 783 N N . VAL A 1 102 ? 0.569 -8.092 -7.169 1.00 89.31 102 VAL A N 1
ATOM 784 C CA . VAL A 1 102 ? -0.227 -7.405 -6.136 1.00 89.31 102 VAL A CA 1
ATOM 785 C C . VAL A 1 102 ? -1.348 -6.549 -6.732 1.00 89.31 102 VAL A C 1
ATOM 787 O O . VAL A 1 102 ? -2.149 -5.979 -5.998 1.00 89.31 102 VAL A O 1
ATOM 790 N N . GLY A 1 103 ? -1.369 -6.384 -8.059 1.00 91.81 103 GLY A N 1
ATOM 791 C CA . GLY A 1 103 ? -2.334 -5.540 -8.760 1.00 91.81 103 GLY A CA 1
ATOM 792 C C . GLY A 1 103 ? -1.834 -5.028 -10.109 1.00 91.81 103 GLY A C 1
ATOM 793 O O . GLY A 1 103 ? -0.689 -5.264 -10.507 1.00 91.81 103 GLY A O 1
ATOM 794 N N . ILE A 1 104 ? -2.701 -4.280 -10.791 1.00 94.94 104 ILE A N 1
ATOM 795 C CA . ILE A 1 104 ? -2.370 -3.546 -12.015 1.00 94.94 104 ILE A CA 1
ATOM 796 C C . ILE A 1 104 ? -1.555 -2.305 -11.630 1.00 94.94 104 ILE A C 1
ATOM 798 O O . ILE A 1 104 ? -2.015 -1.454 -10.868 1.00 94.94 104 ILE A O 1
ATOM 802 N N . ASN A 1 105 ? -0.334 -2.184 -12.150 1.00 95.88 105 ASN A N 1
ATOM 803 C CA . ASN A 1 105 ? 0.510 -1.006 -11.972 1.00 95.88 105 ASN A CA 1
ATOM 804 C C . ASN A 1 105 ? 1.011 -0.528 -13.329 1.00 95.88 105 ASN A C 1
ATOM 806 O O . ASN A 1 105 ? 1.585 -1.305 -14.087 1.00 95.88 105 ASN A O 1
ATOM 810 N N . PHE A 1 106 ? 0.827 0.764 -13.607 1.00 97.25 106 PHE A N 1
ATOM 811 C CA . PHE A 1 106 ? 1.206 1.371 -14.887 1.00 97.25 106 PHE A CA 1
ATOM 812 C C . PHE A 1 106 ? 0.610 0.626 -16.097 1.00 97.25 106 PHE A C 1
ATOM 814 O O . PHE A 1 106 ? 1.274 0.477 -17.114 1.00 97.25 106 PHE A O 1
ATOM 821 N N . GLY A 1 107 ? -0.633 0.147 -15.967 1.00 96.56 107 GLY A N 1
ATOM 822 C CA . GLY A 1 107 ? -1.373 -0.547 -17.026 1.00 96.56 107 GLY A CA 1
ATOM 823 C C . GLY A 1 107 ? -1.236 -2.073 -17.037 1.00 96.56 107 GLY A C 1
ATOM 824 O O . GLY A 1 107 ? -1.994 -2.724 -17.740 1.00 96.56 107 GLY A O 1
ATOM 825 N N . VAL A 1 108 ? -0.337 -2.662 -16.235 1.00 97.88 108 VAL A N 1
ATOM 826 C CA . VAL A 1 108 ? -0.015 -4.101 -16.319 1.00 97.88 108 VAL A CA 1
ATOM 827 C C . VAL A 1 108 ? -0.032 -4.783 -14.952 1.00 97.88 108 VAL A C 1
ATOM 829 O O . VAL A 1 108 ? 0.418 -4.216 -13.949 1.00 97.88 108 VAL A O 1
ATOM 832 N N . LEU A 1 109 ? -0.505 -6.032 -14.903 1.00 96.88 109 LEU A N 1
ATOM 833 C CA . LEU A 1 109 ? -0.456 -6.886 -13.715 1.00 96.88 109 LEU A CA 1
ATOM 834 C C . LEU A 1 109 ? 0.998 -7.187 -13.312 1.00 96.88 109 LEU A C 1
ATOM 836 O O . LEU A 1 109 ? 1.736 -7.870 -14.024 1.00 96.88 109 LEU A O 1
ATOM 840 N N . THR A 1 110 ? 1.437 -6.653 -12.170 1.00 97.25 110 THR A N 1
ATOM 841 C CA . THR A 1 110 ? 2.852 -6.701 -11.765 1.00 97.25 110 THR A CA 1
ATOM 842 C C . THR A 1 110 ? 3.046 -6.864 -10.257 1.00 97.25 110 THR A C 1
ATOM 844 O O . THR A 1 110 ? 2.204 -6.492 -9.437 1.00 97.25 110 THR A O 1
ATOM 847 N N . CYS A 1 111 ? 4.202 -7.407 -9.874 1.00 96.44 111 CYS A N 1
ATOM 848 C CA . CYS A 1 111 ? 4.656 -7.472 -8.487 1.00 96.44 111 CYS A CA 1
ATOM 849 C C . CYS A 1 111 ? 5.200 -6.115 -7.996 1.00 96.44 111 CYS A C 1
ATOM 851 O O . CYS A 1 111 ? 5.582 -5.239 -8.784 1.00 96.44 111 CYS A O 1
ATOM 853 N N . MET A 1 112 ? 5.299 -5.945 -6.672 1.00 94.25 112 MET A N 1
ATOM 854 C CA . MET A 1 112 ? 5.802 -4.708 -6.055 1.00 94.25 112 MET A CA 1
ATOM 855 C C . MET A 1 112 ? 7.235 -4.336 -6.497 1.00 94.25 112 MET A C 1
ATOM 857 O O . MET A 1 112 ? 7.478 -3.157 -6.783 1.00 94.25 112 MET A O 1
ATOM 861 N N . PRO A 1 113 ? 8.186 -5.289 -6.628 1.00 96.19 113 PRO A N 1
ATOM 862 C CA . PRO A 1 113 ? 9.527 -4.968 -7.110 1.00 96.19 113 PRO A CA 1
ATOM 863 C C . PRO A 1 113 ? 9.549 -4.441 -8.550 1.00 96.19 113 PRO A C 1
ATOM 865 O O . PRO A 1 113 ? 10.254 -3.471 -8.821 1.00 96.19 113 PRO A O 1
ATOM 868 N N . CYS A 1 114 ? 8.775 -5.029 -9.472 1.00 98.12 114 CYS A N 1
ATOM 869 C CA . CYS A 1 114 ? 8.711 -4.560 -10.864 1.00 98.12 114 CYS A CA 1
ATOM 870 C C . CYS A 1 114 ? 7.995 -3.209 -10.987 1.00 98.12 114 CYS A C 1
ATOM 872 O O . CYS A 1 114 ? 8.480 -2.340 -11.708 1.00 98.12 114 CYS A O 1
ATOM 874 N N . LYS A 1 115 ? 6.942 -2.966 -10.194 1.00 96.75 115 LYS A N 1
ATOM 875 C CA . LYS A 1 115 ? 6.333 -1.632 -10.049 1.00 96.75 115 LYS A CA 1
ATOM 876 C C . LYS A 1 115 ? 7.365 -0.575 -9.645 1.00 96.75 115 LYS A C 1
ATOM 878 O O . LYS A 1 115 ? 7.446 0.490 -10.257 1.00 96.75 115 LYS A O 1
ATOM 883 N N . ALA A 1 116 ? 8.126 -0.831 -8.580 1.00 96.75 116 ALA A N 1
ATOM 884 C CA . ALA A 1 116 ? 9.104 0.127 -8.064 1.00 96.75 116 ALA A CA 1
ATOM 885 C C . ALA A 1 116 ? 10.282 0.328 -9.028 1.00 96.75 116 ALA A C 1
ATOM 887 O O . ALA A 1 116 ? 10.779 1.445 -9.169 1.00 96.75 116 ALA A O 1
ATOM 888 N N . PHE A 1 117 ? 10.715 -0.744 -9.691 1.00 97.62 117 PHE A N 1
ATOM 889 C CA . PHE A 1 117 ? 11.746 -0.700 -10.718 1.00 97.62 117 PHE A CA 1
ATOM 890 C C . PHE A 1 117 ? 11.318 0.167 -11.909 1.00 97.62 117 PHE A C 1
ATOM 892 O O . PHE A 1 117 ? 12.019 1.122 -12.236 1.00 97.62 117 PHE A O 1
ATOM 899 N N . PHE A 1 118 ? 10.139 -0.090 -12.483 1.00 97.62 118 PHE A N 1
ATOM 900 C CA . PHE A 1 118 ? 9.634 0.670 -13.627 1.00 97.62 118 PHE A CA 1
ATOM 901 C C . PHE A 1 118 ? 9.487 2.159 -13.302 1.00 97.62 118 PHE A C 1
ATOM 903 O O . PHE A 1 118 ? 10.016 3.002 -14.018 1.00 97.62 118 PHE A O 1
ATOM 910 N N . ARG A 1 119 ? 8.883 2.504 -12.155 1.00 96.19 119 ARG A N 1
ATOM 911 C CA . ARG A 1 119 ? 8.724 3.907 -11.729 1.00 96.19 119 ARG A CA 1
ATOM 912 C C . ARG A 1 119 ? 10.047 4.683 -11.656 1.00 96.19 119 ARG A C 1
ATOM 914 O O . ARG A 1 119 ? 10.043 5.890 -11.877 1.00 96.19 119 ARG A O 1
ATOM 921 N N . ARG A 1 120 ? 11.147 4.017 -11.284 1.00 94.31 120 ARG A N 1
ATOM 922 C CA . ARG A 1 120 ? 12.477 4.640 -11.161 1.00 94.31 120 ARG A CA 1
ATOM 923 C C . ARG A 1 120 ? 13.206 4.752 -12.496 1.00 94.31 120 ARG A C 1
ATOM 925 O O . ARG A 1 120 ? 13.964 5.695 -12.676 1.00 94.31 120 ARG A O 1
ATOM 932 N N . ASN A 1 121 ? 12.985 3.800 -13.400 1.00 95.38 121 ASN A N 1
ATOM 933 C CA . ASN A 1 121 ? 13.826 3.629 -14.582 1.00 95.38 121 ASN A CA 1
ATOM 934 C C . ASN A 1 121 ? 13.110 3.887 -15.915 1.00 95.38 121 ASN A C 1
ATOM 936 O O . ASN A 1 121 ? 13.779 3.937 -16.934 1.00 95.38 121 ASN A O 1
ATOM 940 N N . ALA A 1 122 ? 11.791 4.104 -15.949 1.00 94.56 122 ALA A N 1
ATOM 941 C CA . ALA A 1 122 ? 11.028 4.287 -17.194 1.00 94.56 122 ALA A CA 1
ATOM 942 C C . ALA A 1 122 ? 11.514 5.434 -18.102 1.00 94.56 122 ALA A C 1
ATOM 944 O O . ALA A 1 122 ? 11.233 5.428 -19.295 1.00 94.56 122 ALA A O 1
ATOM 945 N N . VAL A 1 123 ? 12.239 6.415 -17.561 1.00 89.56 123 VAL A N 1
ATOM 946 C CA . VAL A 1 123 ? 12.835 7.516 -18.340 1.00 89.56 123 VAL A CA 1
ATOM 947 C C . VAL A 1 123 ? 14.254 7.217 -18.829 1.00 89.56 123 VAL A C 1
ATOM 949 O O . VAL A 1 123 ? 14.801 7.994 -19.596 1.00 89.56 123 VAL A O 1
ATOM 952 N N . LYS A 1 124 ? 14.852 6.109 -18.378 1.00 86.12 124 LYS A N 1
ATOM 953 C CA . LYS A 1 124 ? 16.248 5.741 -18.643 1.00 86.12 124 LYS A CA 1
ATOM 954 C C . LYS 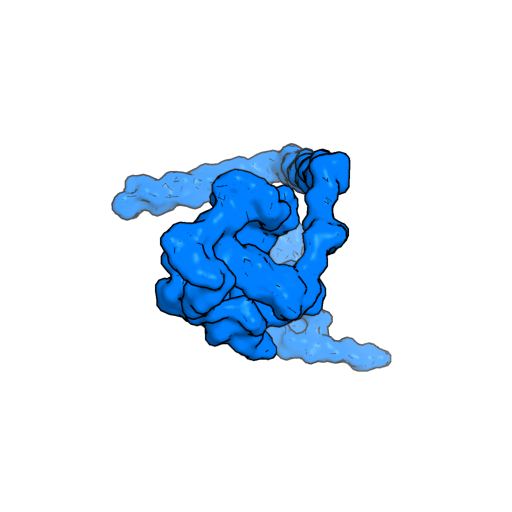A 1 124 ? 16.417 4.761 -19.805 1.00 86.12 124 LYS A C 1
ATOM 956 O O . LYS A 1 124 ? 17.547 4.423 -20.144 1.00 86.12 124 LYS A O 1
ATOM 961 N N . LEU A 1 125 ? 15.329 4.274 -20.407 1.00 79.56 125 LEU A N 1
ATOM 962 C CA . LEU A 1 125 ? 15.437 3.392 -21.570 1.00 79.56 125 LEU A CA 1
ATOM 963 C C . LEU A 1 125 ? 16.145 4.144 -22.707 1.00 79.56 125 LEU A C 1
ATOM 965 O O . LEU A 1 125 ? 15.720 5.241 -23.057 1.00 79.56 125 LEU A O 1
ATOM 969 N N . GLY A 1 126 ? 17.212 3.558 -23.254 1.00 73.75 126 GLY A N 1
ATOM 970 C CA . GLY A 1 126 ? 18.030 4.185 -24.298 1.00 73.75 126 GLY A CA 1
ATOM 971 C C . GLY A 1 126 ? 19.112 5.142 -23.785 1.00 73.75 126 GLY A C 1
ATOM 972 O O . GLY A 1 126 ? 19.804 5.750 -24.591 1.00 73.75 126 GLY A O 1
ATOM 973 N N . THR A 1 127 ? 19.282 5.280 -22.465 1.00 84.62 127 THR A N 1
ATOM 974 C CA . THR A 1 127 ? 20.443 5.977 -21.879 1.00 84.62 127 THR A CA 1
ATOM 975 C C . THR A 1 127 ? 21.630 5.028 -21.717 1.00 84.62 127 THR A C 1
ATOM 977 O O . THR A 1 127 ? 21.442 3.815 -21.600 1.00 84.62 127 THR A O 1
ATOM 980 N N . ILE A 1 128 ? 22.846 5.582 -21.649 1.00 75.19 128 ILE A N 1
ATOM 981 C CA . ILE A 1 128 ? 24.088 4.808 -21.474 1.00 75.19 128 ILE A CA 1
ATOM 982 C C . ILE A 1 128 ? 24.089 3.958 -20.188 1.00 75.19 128 ILE A C 1
ATOM 984 O O . ILE A 1 128 ? 24.615 2.851 -20.174 1.00 75.19 128 ILE A O 1
ATOM 988 N N . ASP A 1 129 ? 23.386 4.415 -19.145 1.00 75.88 129 ASP A N 1
ATOM 989 C CA . ASP A 1 129 ? 23.204 3.708 -17.866 1.00 75.88 129 ASP A CA 1
ATOM 990 C C . ASP A 1 129 ? 22.352 2.427 -17.978 1.00 75.88 129 ASP A C 1
ATOM 992 O O . ASP A 1 129 ? 22.157 1.707 -16.994 1.00 75.88 129 ASP A O 1
ATOM 996 N N . PHE A 1 130 ? 21.759 2.174 -19.146 1.00 83.75 130 PHE A N 1
ATOM 997 C CA . PHE A 1 130 ? 20.775 1.122 -19.378 1.00 83.75 130 PHE A CA 1
ATOM 998 C C . PHE A 1 130 ? 21.127 0.267 -20.601 1.00 83.75 130 PHE A C 1
ATOM 1000 O O . PHE A 1 130 ? 20.250 -0.126 -21.368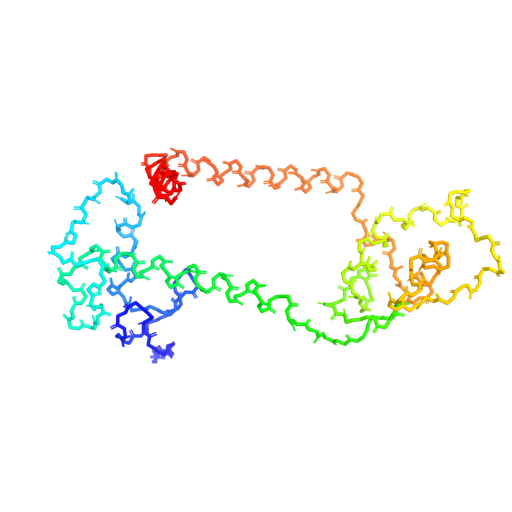 1.00 83.75 130 PHE A O 1
ATOM 1007 N N . ILE A 1 131 ? 22.414 -0.052 -20.745 1.00 87.44 131 ILE A N 1
ATOM 1008 C CA . ILE A 1 131 ? 22.960 -0.959 -21.762 1.00 87.44 131 ILE A CA 1
ATOM 1009 C C . ILE A 1 131 ? 23.051 -2.386 -21.196 1.00 87.44 131 ILE A C 1
ATOM 1011 O O . ILE A 1 131 ? 23.346 -2.590 -20.015 1.00 87.44 131 ILE A O 1
ATOM 1015 N N . CYS A 1 132 ? 22.729 -3.381 -22.022 1.00 92.81 132 CYS A N 1
ATOM 1016 C CA . CYS A 1 132 ? 22.958 -4.785 -21.694 1.00 92.81 132 CYS A CA 1
ATOM 1017 C C . CYS A 1 132 ? 24.435 -5.128 -21.929 1.00 92.81 132 CYS A C 1
ATOM 1019 O O . CYS A 1 132 ? 24.995 -4.697 -22.927 1.00 92.81 132 CYS A O 1
ATOM 1021 N N . GLN A 1 133 ? 25.045 -5.893 -21.023 1.00 91.25 133 GLN A N 1
ATOM 1022 C CA . GLN A 1 133 ? 26.427 -6.376 -21.174 1.00 91.25 133 GLN A CA 1
ATOM 1023 C C . GLN A 1 133 ? 26.514 -7.697 -21.961 1.00 91.25 133 GLN A C 1
ATOM 1025 O O . GLN A 1 133 ? 27.604 -8.172 -22.236 1.00 91.25 133 GLN A O 1
ATOM 1030 N N . GLU A 1 134 ? 25.360 -8.268 -22.309 1.00 91.31 134 GLU A N 1
ATOM 1031 C CA . GLU A 1 134 ? 25.189 -9.506 -23.076 1.00 91.31 134 GLU A CA 1
ATOM 1032 C C . GLU A 1 134 ? 24.406 -9.179 -24.371 1.00 91.31 134 GLU A C 1
ATOM 1034 O O . GLU A 1 134 ? 24.347 -8.026 -24.798 1.00 91.31 134 GLU A O 1
ATOM 1039 N N . ASP A 1 135 ? 23.683 -10.147 -24.939 1.00 91.38 135 ASP A N 1
ATOM 1040 C CA . ASP A 1 135 ?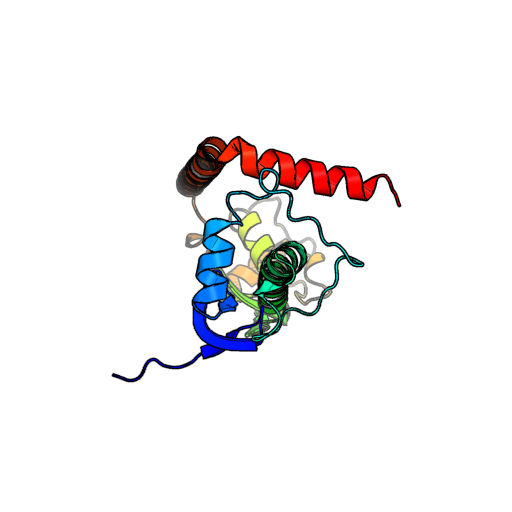 22.958 -10.017 -26.217 1.00 91.38 135 ASP A CA 1
ATOM 1041 C C . ASP A 1 135 ? 21.613 -9.258 -26.152 1.00 91.38 135 ASP A C 1
ATOM 1043 O O . ASP A 1 135 ? 20.815 -9.283 -27.088 1.00 91.38 135 ASP A O 1
ATOM 1047 N N . GLY A 1 136 ? 21.294 -8.600 -25.035 1.00 90.25 136 GLY A N 1
ATOM 1048 C CA . GLY A 1 136 ? 20.030 -7.861 -24.892 1.00 90.25 136 GLY A CA 1
ATOM 1049 C C . GLY A 1 136 ? 18.779 -8.722 -24.656 1.00 90.25 136 GLY A C 1
ATOM 1050 O O . GLY A 1 136 ? 17.674 -8.175 -24.616 1.00 90.25 136 GLY A O 1
ATOM 1051 N N . ASP A 1 137 ? 18.934 -10.032 -24.427 1.00 93.44 137 ASP A N 1
ATOM 1052 C CA . ASP A 1 137 ? 17.831 -10.970 -24.148 1.00 93.44 137 ASP A CA 1
ATOM 1053 C C . ASP A 1 137 ? 18.001 -11.743 -22.825 1.00 93.44 137 ASP A C 1
ATOM 1055 O O . ASP A 1 137 ? 17.612 -12.899 -22.675 1.00 93.44 137 ASP A O 1
ATOM 1059 N N . CYS A 1 138 ? 18.595 -11.100 -21.813 1.00 95.94 138 CYS A N 1
ATOM 1060 C CA . CYS A 1 138 ? 18.799 -11.743 -20.512 1.00 95.94 138 CYS A CA 1
ATOM 1061 C C . CYS A 1 138 ? 17.464 -12.214 -19.893 1.00 95.94 138 CYS A C 1
ATOM 1063 O O . CYS A 1 138 ? 16.499 -11.438 -19.846 1.00 95.94 138 CYS A O 1
ATOM 1065 N N . PRO A 1 139 ? 17.412 -13.422 -19.299 1.00 95.19 139 PRO A N 1
ATOM 1066 C CA . PRO A 1 139 ? 16.192 -13.965 -18.716 1.00 95.19 139 PRO A CA 1
ATOM 1067 C C . PRO A 1 139 ? 15.702 -13.112 -17.542 1.00 95.19 139 PRO A C 1
ATOM 1069 O O . PRO A 1 139 ? 16.440 -12.810 -16.602 1.00 95.19 139 PRO A O 1
ATOM 1072 N N . VAL A 1 140 ? 14.411 -12.771 -17.547 1.00 97.25 140 VAL A N 1
ATOM 1073 C CA . VAL A 1 140 ? 13.762 -11.979 -16.488 1.00 97.25 140 VAL A CA 1
ATOM 1074 C C . VAL A 1 140 ? 12.699 -12.824 -15.780 1.00 97.25 140 VAL A C 1
ATOM 1076 O O . VAL A 1 140 ? 11.531 -12.828 -16.179 1.00 97.25 140 VAL A O 1
ATOM 1079 N N . ALA A 1 141 ? 13.117 -13.507 -14.714 1.00 96.81 141 ALA A N 1
ATOM 1080 C CA . ALA A 1 141 ? 12.301 -14.290 -13.781 1.00 96.81 141 ALA A CA 1
ATOM 1081 C C . ALA A 1 141 ? 12.472 -13.775 -12.337 1.00 96.81 141 ALA A C 1
ATOM 1083 O O . ALA A 1 141 ? 13.172 -12.784 -12.108 1.00 96.81 141 ALA A O 1
ATOM 1084 N N . TYR A 1 142 ? 11.811 -14.377 -11.347 1.00 95.44 142 TYR A N 1
ATOM 1085 C CA . TYR A 1 142 ? 11.852 -13.905 -9.957 1.00 95.44 142 TYR A CA 1
ATOM 1086 C C . TYR A 1 142 ? 13.289 -13.836 -9.411 1.00 95.44 142 TYR A C 1
ATOM 1088 O O . TYR A 1 142 ? 13.666 -12.824 -8.800 1.00 95.44 142 TYR A O 1
ATOM 1096 N N . GLU A 1 143 ? 14.075 -14.861 -9.724 1.00 95.44 143 GLU A N 1
ATOM 1097 C CA . GLU A 1 143 ? 15.462 -15.095 -9.331 1.00 95.44 143 GLU A CA 1
ATOM 1098 C C . GLU A 1 143 ? 16.427 -14.244 -10.169 1.00 95.44 143 GLU A C 1
ATOM 1100 O O . GLU A 1 143 ? 17.326 -13.597 -9.634 1.00 95.44 143 GLU A O 1
ATOM 1105 N N . SER A 1 144 ? 16.198 -14.171 -11.484 1.00 94.62 144 SER A N 1
ATOM 1106 C CA . SER A 1 144 ? 17.148 -13.590 -12.442 1.00 94.62 144 SER A CA 1
ATOM 1107 C C . SER A 1 144 ? 16.897 -12.116 -12.787 1.00 94.62 144 SER A C 1
ATOM 1109 O O . SER A 1 144 ? 17.771 -11.445 -13.332 1.00 94.62 144 SER A O 1
ATOM 1111 N N . ARG A 1 145 ? 15.743 -11.533 -12.424 1.00 94.69 145 ARG A N 1
ATOM 1112 C CA . ARG A 1 145 ? 15.379 -10.125 -12.736 1.00 94.69 145 ARG A CA 1
ATOM 1113 C C . ARG A 1 145 ? 16.320 -9.057 -12.166 1.00 94.69 145 ARG A C 1
ATOM 1115 O O . ARG A 1 145 ? 16.057 -7.871 -12.353 1.00 94.69 145 ARG A O 1
ATOM 1122 N N . ARG A 1 146 ? 17.325 -9.415 -11.368 1.00 94.75 146 ARG A N 1
ATOM 1123 C CA . ARG A 1 146 ? 18.332 -8.471 -10.849 1.00 94.75 146 ARG A CA 1
ATOM 1124 C C . ARG A 1 146 ? 19.621 -8.469 -11.667 1.00 94.75 146 ARG A C 1
ATOM 1126 O O . ARG A 1 146 ? 20.393 -7.536 -11.502 1.00 94.75 146 ARG A O 1
ATOM 1133 N N . ILE A 1 147 ? 19.819 -9.471 -12.525 1.00 94.56 147 ILE A N 1
ATOM 1134 C CA . ILE A 1 147 ? 21.043 -9.659 -13.309 1.00 94.56 147 ILE A CA 1
ATOM 1135 C C . ILE A 1 147 ? 21.196 -8.520 -14.318 1.00 94.56 147 ILE A C 1
ATOM 1137 O O . ILE A 1 147 ? 22.198 -7.818 -14.310 1.00 94.56 147 ILE A O 1
ATOM 1141 N N . CYS A 1 148 ? 20.168 -8.275 -15.134 1.00 95.25 148 CYS A N 1
ATOM 1142 C CA . CYS A 1 148 ? 20.218 -7.237 -16.156 1.00 95.25 148 CYS A CA 1
ATOM 1143 C C . CYS A 1 148 ? 19.080 -6.226 -15.997 1.00 95.25 148 CYS A C 1
ATOM 1145 O O . CYS A 1 148 ? 17.909 -6.513 -16.270 1.00 95.25 148 CYS A O 1
ATOM 1147 N N . ASN A 1 149 ? 19.433 -5.006 -15.588 1.00 94.62 149 ASN A N 1
ATOM 1148 C CA . ASN A 1 149 ? 18.477 -3.907 -15.508 1.00 94.62 149 ASN A CA 1
ATOM 1149 C C . ASN A 1 149 ? 17.942 -3.538 -16.900 1.00 94.62 149 ASN A C 1
ATOM 1151 O O . ASN A 1 149 ? 16.729 -3.375 -17.029 1.00 94.62 149 ASN A O 1
ATOM 1155 N N . CYS A 1 150 ? 18.800 -3.486 -17.928 1.00 95.31 150 CYS A N 1
ATOM 1156 C CA . CYS A 1 150 ? 18.416 -3.191 -19.313 1.00 95.31 150 CYS A CA 1
ATOM 1157 C C . CYS A 1 150 ? 17.277 -4.099 -19.800 1.00 95.31 150 CYS A C 1
ATOM 1159 O O . CYS A 1 150 ? 16.162 -3.621 -20.031 1.00 95.31 150 CYS A O 1
ATOM 1161 N N . CYS A 1 151 ? 17.509 -5.414 -19.823 1.00 96.06 151 CYS A N 1
ATOM 1162 C CA . CYS A 1 151 ? 16.528 -6.403 -20.277 1.00 96.06 151 CYS A CA 1
ATOM 1163 C C . CYS A 1 151 ? 15.254 -6.387 -19.426 1.00 96.06 151 CYS A C 1
ATOM 1165 O O . CYS A 1 151 ? 14.144 -6.512 -19.948 1.00 96.06 151 CYS A O 1
ATOM 1167 N N . ARG A 1 152 ? 15.370 -6.143 -18.113 1.00 97.44 152 ARG A N 1
ATOM 1168 C CA . ARG A 1 152 ? 14.195 -5.992 -17.247 1.00 97.44 152 ARG A CA 1
ATOM 1169 C C . ARG A 1 152 ? 13.335 -4.792 -17.639 1.00 97.44 152 ARG A C 1
ATOM 1171 O O . ARG A 1 152 ? 12.112 -4.921 -17.663 1.00 97.44 152 ARG A O 1
ATOM 1178 N N . LEU A 1 153 ? 13.936 -3.633 -17.912 1.00 97.19 153 LEU A N 1
ATOM 1179 C CA . LEU A 1 153 ? 13.181 -2.439 -18.307 1.00 97.19 153 LEU A CA 1
ATOM 1180 C C . LEU A 1 153 ? 12.600 -2.584 -19.707 1.00 97.19 153 LEU A C 1
ATOM 1182 O O . LEU A 1 153 ? 11.432 -2.247 -19.898 1.00 97.19 153 LEU A O 1
ATOM 1186 N N . ALA A 1 154 ? 13.366 -3.144 -20.643 1.00 95.75 154 ALA A N 1
ATOM 1187 C CA . ALA A 1 154 ? 12.870 -3.485 -21.969 1.00 95.75 154 ALA A CA 1
ATOM 1188 C C . ALA A 1 154 ? 11.643 -4.406 -21.871 1.00 95.75 154 ALA A C 1
ATOM 1190 O O . ALA A 1 154 ? 10.609 -4.121 -22.475 1.00 95.75 154 ALA A O 1
ATOM 1191 N N . LYS A 1 155 ? 11.695 -5.445 -21.024 1.00 97.69 155 LYS A N 1
ATOM 1192 C CA . LYS A 1 155 ? 10.549 -6.331 -20.785 1.00 97.69 155 LYS A CA 1
ATOM 1193 C C . LYS A 1 155 ? 9.365 -5.608 -20.145 1.00 97.69 155 LYS A C 1
ATOM 1195 O O . LYS A 1 155 ? 8.242 -5.857 -20.563 1.00 97.69 155 LYS A O 1
ATOM 1200 N N . CYS A 1 156 ? 9.578 -4.690 -19.194 1.00 98.12 156 CYS A N 1
ATOM 1201 C CA . CYS A 1 156 ? 8.493 -3.863 -18.643 1.00 98.12 156 CYS A CA 1
ATOM 1202 C C . CYS A 1 156 ? 7.713 -3.125 -19.742 1.00 98.12 156 CYS A C 1
ATOM 1204 O O . CYS A 1 156 ? 6.483 -3.140 -19.728 1.00 98.12 156 CYS A O 1
ATOM 1206 N N . PHE A 1 157 ? 8.408 -2.508 -20.699 1.00 97.44 157 PHE A N 1
ATOM 1207 C CA . PHE A 1 157 ? 7.753 -1.851 -21.832 1.00 97.44 157 PHE A CA 1
ATOM 1208 C C . PHE A 1 157 ? 7.116 -2.851 -22.800 1.00 97.44 157 PHE A C 1
ATOM 1210 O O . PHE A 1 157 ? 5.985 -2.631 -23.221 1.00 97.44 157 PHE A O 1
ATOM 1217 N N . ARG A 1 158 ? 7.788 -3.975 -23.087 1.00 96.94 158 ARG A N 1
ATOM 1218 C CA . ARG A 1 158 ? 7.283 -5.041 -23.971 1.00 96.94 158 ARG A CA 1
ATOM 1219 C C . ARG A 1 158 ? 5.942 -5.607 -23.499 1.00 96.94 158 ARG A C 1
ATOM 1221 O O . ARG A 1 158 ? 5.080 -5.883 -24.320 1.00 96.94 158 ARG A O 1
ATOM 1228 N N . VAL A 1 159 ? 5.746 -5.733 -22.183 1.00 97.88 159 VAL A N 1
ATOM 1229 C CA . VAL A 1 159 ? 4.471 -6.192 -21.598 1.00 97.88 159 VAL A CA 1
ATOM 1230 C C . VAL A 1 159 ? 3.424 -5.082 -21.445 1.00 97.88 159 VAL A C 1
ATOM 1232 O O . VAL A 1 159 ? 2.358 -5.330 -20.889 1.00 97.88 159 VAL A O 1
ATOM 1235 N N . GLY A 1 160 ? 3.717 -3.859 -21.900 1.00 97.75 160 GLY A N 1
ATOM 1236 C CA . GLY A 1 160 ? 2.757 -2.755 -21.968 1.00 97.75 160 GLY A CA 1
ATOM 1237 C C . GLY A 1 160 ? 2.769 -1.781 -20.788 1.00 97.75 160 GLY A C 1
ATOM 1238 O O . GLY A 1 160 ? 1.810 -1.026 -20.627 1.00 97.75 160 GLY A O 1
ATOM 1239 N N . MET A 1 161 ? 3.810 -1.758 -19.941 1.00 98.25 161 MET A N 1
ATOM 1240 C CA . MET A 1 161 ? 3.868 -0.766 -18.860 1.00 98.25 161 MET A CA 1
ATOM 1241 C C . MET A 1 161 ? 4.024 0.650 -19.432 1.00 98.25 161 MET A C 1
ATOM 1243 O O . MET A 1 161 ? 4.934 0.928 -20.212 1.00 98.25 161 MET A O 1
ATOM 1247 N N . GLN A 1 162 ? 3.158 1.571 -19.009 1.00 97.00 162 GLN A N 1
ATOM 1248 C CA . GLN A 1 162 ? 3.075 2.912 -19.587 1.00 97.00 162 GLN A CA 1
ATOM 1249 C C . GLN A 1 162 ? 3.776 3.956 -18.716 1.00 97.00 162 GLN A C 1
ATOM 1251 O O . GLN A 1 162 ? 3.380 4.214 -17.575 1.00 97.00 162 GLN A O 1
ATOM 1256 N N . LYS A 1 163 ? 4.796 4.622 -19.274 1.00 95.12 163 LYS A N 1
ATOM 1257 C CA . LYS A 1 163 ? 5.504 5.716 -18.584 1.00 95.12 163 LYS A CA 1
ATOM 1258 C C . LYS A 1 163 ? 4.625 6.953 -18.361 1.00 95.12 163 LYS A C 1
ATOM 1260 O O . LYS A 1 163 ? 4.856 7.675 -17.401 1.00 95.12 163 LYS A O 1
ATOM 1265 N N . SER A 1 164 ? 3.605 7.171 -19.196 1.00 94.38 164 SER A N 1
ATOM 1266 C CA . SER A 1 164 ? 2.633 8.272 -19.069 1.00 94.38 164 SER A CA 1
ATOM 1267 C C . SER A 1 164 ? 1.820 8.212 -17.772 1.00 94.38 164 SER A C 1
ATOM 1269 O O . SER A 1 164 ? 1.365 9.238 -17.280 1.00 94.38 164 SER A O 1
ATOM 1271 N N . LEU A 1 165 ? 1.680 7.023 -17.179 1.00 94.31 165 LEU A N 1
ATOM 1272 C CA . LEU A 1 165 ? 1.013 6.820 -15.890 1.00 94.31 165 LEU A CA 1
ATOM 1273 C C . LEU A 1 165 ? 1.931 7.119 -14.689 1.00 94.31 165 LEU A C 1
ATOM 1275 O O . LEU A 1 165 ? 1.524 6.974 -13.532 1.00 94.31 165 LEU A O 1
ATOM 1279 N N . ILE A 1 166 ? 3.185 7.512 -14.933 1.00 93.94 166 ILE A N 1
ATOM 1280 C CA . ILE A 1 166 ? 4.094 8.014 -13.903 1.00 93.94 166 ILE A CA 1
ATOM 1281 C C . ILE A 1 166 ? 3.864 9.517 -13.765 1.00 93.94 166 ILE A C 1
ATOM 1283 O O . ILE A 1 166 ? 4.015 10.265 -14.722 1.00 93.94 166 ILE A O 1
ATOM 1287 N N . LEU A 1 167 ? 3.558 9.958 -12.542 1.00 91.31 167 LEU A N 1
ATOM 1288 C CA . LEU A 1 167 ? 3.378 11.378 -12.240 1.00 91.31 167 LEU A CA 1
ATOM 1289 C C . LEU A 1 167 ? 4.611 12.194 -12.643 1.00 91.31 167 LEU A C 1
ATOM 1291 O O . LEU A 1 167 ? 5.731 11.835 -12.244 1.00 91.31 167 LEU A O 1
ATOM 1295 N N . SER A 1 168 ? 4.369 13.300 -13.348 1.00 90.25 168 SER A N 1
ATOM 1296 C CA . SER A 1 168 ? 5.376 14.312 -13.672 1.00 90.25 168 SER A CA 1
ATOM 1297 C C . SER A 1 168 ? 5.917 14.988 -12.410 1.00 90.25 168 SER A C 1
ATOM 1299 O O . SER A 1 168 ? 5.326 14.883 -11.331 1.00 90.25 168 SER A O 1
ATOM 1301 N N . GLU A 1 169 ? 7.039 15.699 -12.527 1.00 89.31 169 GLU A N 1
ATOM 1302 C CA . GLU A 1 169 ? 7.638 16.414 -11.393 1.00 89.31 169 GLU A CA 1
ATOM 1303 C C . GLU A 1 169 ? 6.649 17.424 -10.785 1.00 89.31 169 GLU A C 1
ATOM 1305 O O . GLU A 1 169 ? 6.402 17.397 -9.580 1.00 89.31 169 GLU A O 1
ATOM 1310 N N . ALA A 1 170 ? 5.962 18.204 -11.627 1.00 92.12 170 ALA A N 1
ATOM 1311 C CA . ALA A 1 170 ? 4.912 19.129 -11.203 1.00 92.12 170 ALA A CA 1
ATOM 1312 C C . ALA A 1 170 ? 3.762 18.417 -10.463 1.00 92.12 170 ALA A C 1
ATOM 1314 O O . ALA A 1 170 ? 3.363 18.830 -9.375 1.00 92.12 170 ALA A O 1
ATOM 1315 N N . GLN A 1 171 ? 3.267 17.290 -10.992 1.00 90.56 171 GLN A N 1
ATOM 1316 C CA . GLN A 1 171 ? 2.210 16.508 -10.337 1.00 90.56 171 GLN A CA 1
ATOM 1317 C C . GLN A 1 171 ? 2.671 15.893 -9.007 1.00 90.56 171 GLN A C 1
ATOM 1319 O O . GLN A 1 171 ? 1.884 15.774 -8.063 1.00 90.56 171 GLN A O 1
ATOM 1324 N N . ARG A 1 172 ? 3.942 15.484 -8.906 1.00 89.50 172 ARG A N 1
ATOM 1325 C CA . ARG A 1 172 ? 4.528 14.982 -7.655 1.00 89.50 172 ARG A CA 1
ATOM 1326 C C . ARG A 1 172 ? 4.613 16.081 -6.608 1.00 89.50 172 ARG A C 1
ATOM 1328 O O . ARG A 1 172 ? 4.292 15.797 -5.455 1.00 89.50 172 ARG A O 1
ATOM 1335 N N . LEU A 1 173 ? 5.030 17.286 -6.990 1.00 92.62 173 LEU A N 1
ATOM 1336 C CA . LEU A 1 173 ? 5.087 18.445 -6.099 1.00 92.62 173 LEU A CA 1
ATOM 1337 C C . LEU A 1 173 ? 3.688 18.822 -5.608 1.00 92.62 173 LEU A C 1
ATOM 1339 O O . LEU A 1 173 ? 3.464 18.800 -4.400 1.00 92.62 173 LEU A O 1
ATOM 1343 N N . ALA A 1 174 ? 2.716 18.970 -6.511 1.00 93.12 174 ALA A N 1
ATOM 1344 C CA . ALA A 1 174 ? 1.324 19.242 -6.145 1.00 93.12 174 ALA A CA 1
ATOM 1345 C C . ALA A 1 174 ? 0.748 18.170 -5.197 1.00 93.12 174 ALA A C 1
ATOM 1347 O O . ALA A 1 174 ? 0.098 18.471 -4.194 1.00 93.12 174 ALA A O 1
ATOM 1348 N N . ARG A 1 175 ? 1.034 16.884 -5.451 1.00 88.38 175 ARG A N 1
ATOM 1349 C CA . ARG A 1 175 ? 0.616 15.799 -4.550 1.00 88.38 175 ARG A CA 1
ATOM 1350 C C . ARG A 1 175 ? 1.330 15.859 -3.198 1.00 88.38 175 ARG A C 1
ATOM 1352 O O . ARG A 1 175 ? 0.699 15.572 -2.182 1.00 88.38 175 ARG A O 1
ATOM 1359 N N . LYS A 1 176 ? 2.628 16.182 -3.166 1.00 88.12 176 LYS A N 1
ATOM 1360 C CA . LYS A 1 176 ? 3.392 16.359 -1.919 1.00 88.12 176 LYS A CA 1
ATOM 1361 C C . LYS A 1 176 ? 2.819 17.510 -1.097 1.00 88.12 176 LYS A C 1
ATOM 1363 O O . LYS A 1 176 ? 2.600 17.316 0.094 1.00 88.12 176 LYS A O 1
ATOM 1368 N N . GLU A 1 177 ? 2.518 18.642 -1.724 1.00 91.19 177 GLU A N 1
ATOM 1369 C CA . GLU A 1 177 ? 1.878 19.796 -1.089 1.00 91.19 177 GLU A CA 1
ATOM 1370 C C . GLU A 1 177 ? 0.508 19.432 -0.527 1.00 91.19 177 GLU A C 1
ATOM 1372 O O . GLU A 1 177 ? 0.263 19.650 0.655 1.00 91.19 177 GLU A O 1
ATOM 1377 N N . LEU A 1 178 ? -0.348 18.766 -1.308 1.00 86.25 178 LEU A N 1
ATOM 1378 C CA . LEU A 1 178 ? -1.652 18.302 -0.831 1.00 86.25 178 LEU A CA 1
ATOM 1379 C C . LEU A 1 178 ? -1.520 17.344 0.365 1.00 86.25 178 LEU A C 1
ATOM 1381 O O . LEU A 1 178 ? -2.260 17.446 1.345 1.00 86.25 178 LEU A O 1
ATOM 1385 N N . VAL A 1 179 ? -0.575 16.399 0.313 1.00 80.31 179 VAL A N 1
ATOM 1386 C CA . VAL A 1 179 ? -0.298 15.488 1.436 1.00 80.31 179 VAL A CA 1
ATOM 1387 C C . VAL A 1 179 ? 0.205 16.265 2.650 1.00 80.31 179 VAL A C 1
ATOM 1389 O O . VAL A 1 179 ? -0.215 15.960 3.766 1.00 80.31 179 VAL A O 1
ATOM 1392 N N . GLN A 1 180 ? 1.060 17.265 2.453 1.00 82.00 180 GLN A N 1
ATOM 1393 C CA . GLN A 1 180 ? 1.584 18.102 3.524 1.00 82.00 180 GLN A CA 1
ATOM 1394 C C . GLN A 1 180 ? 0.487 18.962 4.151 1.00 82.00 180 GLN A C 1
ATOM 1396 O O . GLN A 1 180 ? 0.365 18.968 5.370 1.00 82.00 180 GLN A O 1
ATOM 1401 N N . GLN A 1 181 ? -0.376 19.583 3.351 1.00 81.62 181 GLN A N 1
ATOM 1402 C CA . GLN A 1 181 ? -1.549 20.320 3.820 1.00 81.62 181 GLN A CA 1
ATOM 1403 C C . GLN A 1 181 ? -2.511 19.405 4.579 1.00 81.62 181 GLN A C 1
ATOM 1405 O O . GLN A 1 181 ? -2.998 19.765 5.645 1.00 81.62 181 GLN A O 1
ATOM 1410 N N . ASN A 1 182 ? -2.757 18.187 4.093 1.00 68.50 182 ASN A N 1
ATOM 1411 C CA . ASN A 1 182 ? -3.591 17.216 4.803 1.00 68.50 182 ASN A CA 1
ATOM 1412 C C . ASN A 1 182 ? -2.948 16.755 6.117 1.00 68.50 182 ASN A C 1
ATOM 1414 O O . ASN A 1 182 ? -3.651 16.571 7.111 1.00 68.50 182 ASN A O 1
ATOM 1418 N N . ARG A 1 183 ? -1.620 16.585 6.150 1.00 67.50 183 ARG A N 1
ATOM 1419 C CA . ARG A 1 183 ? -0.870 16.311 7.384 1.00 67.50 183 ARG A CA 1
ATOM 1420 C C . ARG A 1 183 ? -0.935 17.487 8.344 1.00 67.50 183 ARG A C 1
ATOM 1422 O O . ARG A 1 183 ? -1.172 17.245 9.515 1.00 67.50 183 ARG A O 1
ATOM 1429 N N . GLN A 1 184 ? -0.787 18.718 7.865 1.00 72.31 184 GLN A N 1
ATOM 1430 C CA . GLN A 1 184 ? -0.919 19.937 8.658 1.00 72.31 184 GLN A CA 1
ATOM 1431 C C . GLN A 1 184 ? -2.333 20.070 9.204 1.00 72.31 184 GLN A C 1
ATOM 1433 O O . GLN A 1 184 ? -2.473 20.191 10.405 1.00 72.31 184 GLN A O 1
ATOM 1438 N N . LYS A 1 185 ? -3.381 19.909 8.390 1.00 66.88 185 LYS A N 1
ATOM 1439 C CA . LYS A 1 185 ? -4.777 19.891 8.854 1.00 66.88 185 LYS A CA 1
ATOM 1440 C C . LYS A 1 185 ? -5.008 18.813 9.913 1.00 66.88 185 LYS A C 1
ATOM 1442 O O . LYS A 1 185 ? -5.616 19.093 10.936 1.00 66.88 185 LYS A O 1
ATOM 1447 N N . ARG A 1 186 ? -4.482 17.595 9.720 1.00 56.03 186 ARG A N 1
ATOM 1448 C CA . ARG A 1 186 ? -4.543 16.513 10.725 1.00 56.03 186 ARG A CA 1
ATOM 1449 C C . ARG A 1 186 ? -3.737 16.827 11.985 1.00 56.03 186 ARG A C 1
ATOM 1451 O O . ARG A 1 186 ? -4.201 16.524 13.074 1.00 56.03 186 ARG A O 1
ATOM 1458 N N . ALA A 1 187 ? -2.559 17.427 11.849 1.00 56.00 187 ALA A N 1
ATOM 1459 C CA . ALA A 1 187 ? -1.709 17.843 12.957 1.00 56.00 187 ALA A CA 1
ATOM 1460 C C . ALA A 1 187 ? -2.334 19.013 13.715 1.00 56.00 187 ALA A C 1
ATOM 1462 O O . ALA A 1 187 ? -2.275 19.039 14.927 1.00 56.00 187 ALA A O 1
ATOM 1463 N N . GLN A 1 188 ? -2.994 19.936 13.027 1.00 58.72 188 GLN A N 1
ATOM 1464 C CA . GLN A 1 188 ? -3.691 21.086 13.584 1.00 58.72 188 GLN A CA 1
ATOM 1465 C C . GLN A 1 188 ? -4.988 20.649 14.259 1.00 58.72 188 GLN A C 1
ATOM 1467 O O . GLN A 1 188 ? -5.258 21.100 15.361 1.00 58.72 188 GLN A O 1
ATOM 1472 N N . LEU A 1 189 ? -5.702 19.666 13.699 1.00 53.34 189 LEU A N 1
ATOM 1473 C CA . LEU A 1 189 ? -6.737 18.909 14.408 1.00 53.34 189 LEU A CA 1
ATOM 1474 C C . LEU A 1 189 ? -6.151 18.206 15.645 1.00 53.34 189 LEU A C 1
ATOM 1476 O O . LEU A 1 189 ? -6.751 18.264 16.709 1.00 53.34 189 LEU A O 1
ATOM 1480 N N . MET A 1 190 ? -4.967 17.589 15.562 1.00 47.78 190 MET A N 1
ATOM 1481 C CA . MET A 1 190 ? -4.286 17.009 16.729 1.00 47.78 190 MET A CA 1
ATOM 1482 C C . MET A 1 190 ? -3.802 18.063 17.735 1.00 47.78 190 MET A C 1
ATOM 1484 O O . MET A 1 190 ? -3.789 17.749 18.913 1.00 47.78 190 MET A O 1
ATOM 1488 N N . ILE A 1 191 ? -3.435 19.280 17.317 1.00 50.09 191 ILE A N 1
ATOM 1489 C CA . ILE A 1 191 ? -2.979 20.394 18.167 1.00 50.09 191 ILE A CA 1
ATOM 1490 C C . ILE A 1 191 ? -4.164 21.101 18.826 1.00 50.09 191 ILE A C 1
ATOM 1492 O O . ILE A 1 191 ? -4.136 21.393 20.016 1.00 50.09 191 ILE A O 1
ATOM 1496 N N . GLN A 1 192 ? -5.269 21.271 18.111 1.00 48.81 192 GLN A N 1
ATOM 1497 C CA . GLN A 1 192 ? -6.552 21.621 18.721 1.00 48.81 192 GLN A CA 1
ATOM 1498 C C . GLN A 1 192 ? -6.977 20.565 19.761 1.00 48.81 192 GLN A C 1
ATOM 1500 O O . GLN A 1 192 ? -7.722 20.875 20.684 1.00 48.81 192 GLN A O 1
ATOM 1505 N N . ASN A 1 193 ? -6.439 19.342 19.666 1.00 43.66 193 ASN A N 1
ATOM 1506 C CA . ASN A 1 193 ? -6.599 18.255 20.631 1.00 43.66 193 ASN A CA 1
ATOM 1507 C C . ASN A 1 193 ? -5.280 17.904 21.387 1.00 43.66 193 ASN A C 1
ATOM 1509 O O . ASN A 1 193 ? -5.143 16.783 21.879 1.00 43.66 193 ASN A O 1
ATOM 1513 N N . LEU A 1 194 ? -4.286 18.813 21.493 1.00 38.19 194 LEU A N 1
ATOM 1514 C CA . LEU A 1 194 ? -2.871 18.481 21.817 1.00 38.19 194 LEU A CA 1
ATOM 1515 C C . LEU A 1 194 ? -2.661 17.804 23.176 1.00 38.19 194 LEU A C 1
ATOM 1517 O O . LEU A 1 194 ? -1.780 16.961 23.339 1.00 38.19 194 LEU A O 1
ATOM 1521 N N . SER A 1 195 ? -3.481 18.154 24.158 1.00 40.50 195 SER A N 1
ATOM 1522 C CA . SER A 1 195 ? -3.486 17.553 25.495 1.00 40.50 195 SER A CA 1
ATOM 1523 C C . SER A 1 195 ? -3.769 16.049 25.507 1.00 40.50 195 SER A C 1
ATOM 1525 O O . SER A 1 195 ? -3.466 15.381 26.482 1.00 40.50 195 SER A O 1
ATOM 1527 N N . LEU A 1 196 ? -4.389 15.526 24.448 1.00 39.34 196 LEU A N 1
ATOM 1528 C CA . LEU A 1 196 ? -4.853 14.146 24.340 1.00 39.34 196 LEU A CA 1
ATOM 1529 C C . LEU A 1 196 ? -3.792 13.209 23.739 1.00 39.34 196 LEU A C 1
ATOM 1531 O O . LEU A 1 196 ? -3.641 12.049 24.122 1.00 39.34 196 LEU A O 1
ATOM 1535 N N . VAL A 1 197 ? -3.031 13.722 22.773 1.00 42.06 197 VAL A N 1
ATOM 1536 C CA . VAL A 1 197 ? -2.007 12.952 22.052 1.00 42.06 197 VAL A CA 1
ATOM 1537 C C . VAL A 1 197 ? -0.711 12.878 22.869 1.00 42.06 197 VAL A C 1
ATOM 1539 O O . VAL A 1 197 ? -0.033 11.849 22.867 1.00 42.06 197 VAL A O 1
ATOM 1542 N N . ARG A 1 198 ? -0.392 13.938 23.629 1.00 39.25 198 ARG A N 1
ATOM 1543 C CA . ARG A 1 198 ? 0.846 14.052 24.418 1.00 39.25 198 ARG A CA 1
ATOM 1544 C C . ARG A 1 198 ? 0.907 13.039 25.571 1.00 39.25 198 ARG A C 1
ATOM 1546 O O . ARG A 1 198 ? 1.958 12.440 25.781 1.00 39.25 198 ARG A O 1
ATOM 1553 N N . THR A 1 199 ? -0.213 12.765 26.237 1.00 38.53 199 THR A N 1
ATOM 1554 C CA . THR A 1 199 ? -0.288 11.784 27.337 1.00 38.53 199 THR A CA 1
ATOM 1555 C C . THR A 1 199 ? -0.253 10.339 26.826 1.00 38.53 199 THR A C 1
ATOM 1557 O O . THR A 1 199 ? 0.415 9.488 27.406 1.00 38.53 199 THR A O 1
ATOM 1560 N N . THR A 1 200 ? -0.869 10.082 25.667 1.00 40.03 200 THR A N 1
ATOM 1561 C CA . THR A 1 200 ? -0.887 8.761 25.013 1.00 40.03 200 THR A CA 1
ATOM 1562 C C . THR A 1 200 ? 0.504 8.334 24.518 1.00 40.03 200 THR A C 1
ATOM 1564 O O . THR A 1 200 ? 0.896 7.179 24.663 1.00 40.03 200 THR A O 1
ATOM 1567 N N . TYR A 1 201 ? 1.289 9.268 23.970 1.00 40.16 201 TYR A N 1
ATOM 1568 C CA . TYR A 1 201 ? 2.667 9.010 23.534 1.00 40.16 201 TYR A CA 1
ATOM 1569 C C . TYR A 1 201 ? 3.652 8.865 24.708 1.00 40.16 201 TYR A C 1
ATOM 1571 O O . TYR A 1 201 ? 4.540 8.013 24.654 1.00 40.16 201 TYR A O 1
ATOM 1579 N N . LEU A 1 202 ? 3.493 9.654 25.781 1.00 40.03 202 LEU A N 1
ATOM 1580 C CA . LEU A 1 202 ? 4.339 9.543 26.976 1.00 40.03 202 LEU A CA 1
ATOM 1581 C C . LEU A 1 202 ? 4.154 8.192 27.680 1.00 40.03 202 LEU A C 1
ATOM 1583 O O . LEU A 1 202 ? 5.155 7.578 28.027 1.00 40.03 202 LEU A O 1
ATOM 1587 N N . TYR A 1 203 ? 2.924 7.677 27.764 1.00 38.50 203 TYR A N 1
ATOM 1588 C CA . TYR A 1 203 ? 2.611 6.361 28.338 1.00 38.50 203 TYR A CA 1
ATOM 1589 C C . TYR A 1 203 ? 3.249 5.181 27.572 1.00 38.50 203 TYR A C 1
ATOM 1591 O O . TYR A 1 203 ? 3.820 4.276 28.178 1.00 38.50 203 TYR A O 1
ATOM 1599 N N . ILE A 1 204 ? 3.250 5.214 26.232 1.00 40.41 204 ILE A N 1
ATOM 1600 C CA . ILE A 1 204 ? 3.925 4.192 25.402 1.00 40.41 204 ILE A CA 1
ATOM 1601 C C . ILE A 1 204 ? 5.453 4.242 25.591 1.00 40.41 204 ILE A C 1
ATOM 1603 O O . ILE A 1 204 ? 6.132 3.216 25.517 1.00 40.41 204 ILE A O 1
ATOM 1607 N N . LYS A 1 205 ? 6.011 5.432 25.841 1.00 33.53 205 LYS A N 1
ATOM 1608 C CA . LYS A 1 205 ? 7.455 5.632 26.008 1.00 33.53 205 LYS A CA 1
ATOM 1609 C C . LYS A 1 205 ? 7.963 5.170 27.381 1.00 33.53 205 LYS A C 1
ATOM 1611 O O . LYS A 1 205 ? 9.087 4.678 27.447 1.00 33.53 205 LYS A O 1
ATOM 1616 N N . THR A 1 206 ? 7.166 5.272 28.447 1.00 37.78 206 THR A N 1
ATOM 1617 C CA . THR A 1 206 ? 7.517 4.719 29.771 1.00 37.78 206 THR A CA 1
ATOM 1618 C C . THR A 1 206 ? 7.448 3.190 29.800 1.00 37.78 206 THR A C 1
ATOM 1620 O O . THR A 1 206 ? 8.290 2.565 30.436 1.00 37.78 206 THR A O 1
ATOM 1623 N N . TYR A 1 207 ? 6.543 2.574 29.033 1.00 34.19 207 TYR A N 1
ATOM 1624 C CA . TYR A 1 207 ? 6.390 1.111 28.964 1.00 34.19 207 TYR A CA 1
ATOM 1625 C C . TYR A 1 207 ? 7.572 0.365 28.302 1.00 34.19 207 TYR A C 1
ATOM 1627 O O . TYR A 1 207 ? 7.717 -0.836 28.490 1.00 34.19 207 TYR A O 1
ATOM 1635 N N . ARG A 1 208 ? 8.441 1.053 27.543 1.00 36.47 208 ARG A N 1
ATOM 1636 C CA . ARG A 1 208 ? 9.654 0.469 26.922 1.00 36.47 208 ARG A CA 1
ATOM 1637 C C . ARG A 1 208 ? 10.932 0.587 27.760 1.00 36.47 208 ARG A C 1
ATOM 1639 O O . ARG A 1 208 ? 11.969 0.119 27.310 1.00 36.47 208 ARG A O 1
ATOM 1646 N N . LYS A 1 209 ? 10.882 1.232 28.928 1.00 33.69 209 LYS A N 1
ATOM 1647 C CA . LYS A 1 209 ? 12.023 1.317 29.861 1.00 33.69 209 LYS A CA 1
ATOM 1648 C C . LYS A 1 209 ? 11.916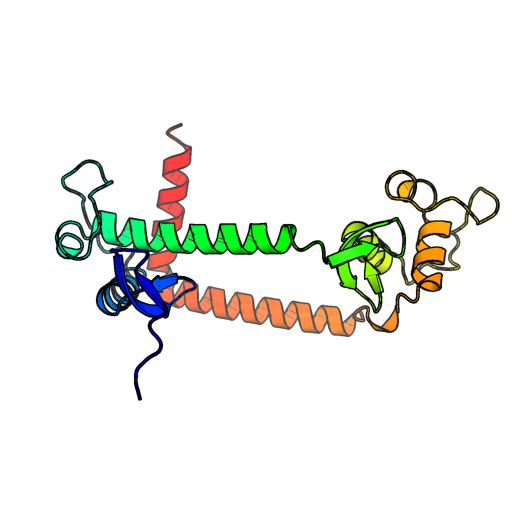 0.365 31.060 1.00 33.69 209 LYS A C 1
ATOM 1650 O O . LYS A 1 209 ? 12.823 0.360 31.877 1.00 33.69 209 LYS A O 1
ATOM 1655 N N . ASN A 1 210 ? 10.844 -0.428 31.132 1.00 36.84 210 ASN A N 1
ATOM 1656 C CA . ASN A 1 210 ? 10.619 -1.446 32.163 1.00 36.84 210 ASN A CA 1
ATOM 1657 C C . ASN A 1 210 ? 10.520 -2.869 31.566 1.00 36.84 210 ASN A C 1
ATOM 1659 O O . ASN A 1 210 ? 9.835 -3.722 32.125 1.00 36.84 210 ASN A O 1
ATOM 1663 N N . ILE A 1 211 ? 11.177 -3.103 30.422 1.00 34.97 211 ILE A N 1
ATOM 1664 C CA . ILE A 1 211 ? 11.627 -4.433 29.976 1.00 34.97 211 ILE A CA 1
ATOM 1665 C C . ILE A 1 211 ? 13.149 -4.379 29.960 1.00 34.97 211 ILE A C 1
ATOM 1667 O O . ILE A 1 211 ? 13.659 -3.365 29.425 1.00 34.97 211 ILE A O 1
#

pLDDT: mean 78.96, std 19.36, range [33.53, 98.31]

Radius of gyration: 25.29 Å; chains: 1; bounding box: 64×37×67 Å

Secondary structure (DSSP, 8-state):
-------B-TTT-SBP-EEETTEEE-HHHHHHHHHHGGGBTTB----SSSS-----TTTTTT-HHHHHHHHHHHHHHHHHHHHHHHHH---EE-TTT-SEE-EEETTEEE-HHHHHHHHHHTT-TTSGGG--SSSS----STTTTTT-HHHHHHHHHHTT--GGGSPPHHHHHHHHHHHHHHHHHHHHHHHHTHHHHHHHHHHHHHTTS--

Foldseek 3Di:
DDQDFPAAFQLARHTFNDQDLNTRHHPVLNVLQVVPLLCALVDPQDDPDPLQPHRHPVCVVPGSRNSNVSVVVRNVVSVVVVVVVLVPPQPAAAQLARPGFSDQAQNGGHHPVLNVLCLVCVVPQPPPVQDDPDPLQFDRHPVRVVVHSNNSNVSCVVRPRHPVSRDDPVRVVVVVVVVVVVVVVVVVVCVVSVSSVVSVVVVVVVVVVVD